Protein 1FQT (pdb70)

Sequence (218 aa):
MKFTRVCDRRDVPEGEAL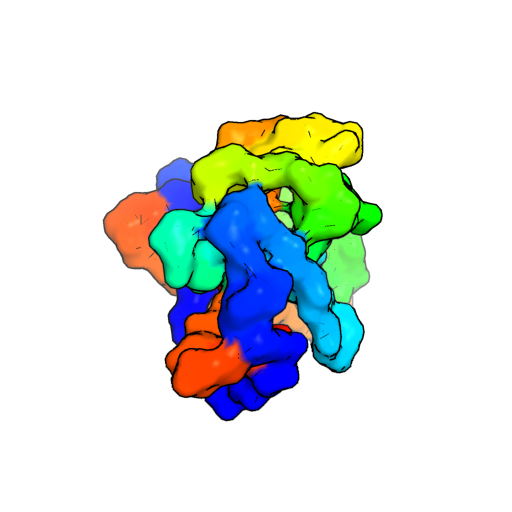KVESGGTSVAIFNVDGELFATQDRCTHGDWSLSDDGGGGYYLEGDVVECSLHMGKFCVRTGKVKSPPPCEALKIFPIRIEDNDVLVDFEAGYLAPMKFTRVCDRRDVPEGEALKVESGGGTSVAIFNVDGELFATQDRCTHGDWSLSDGGYLEGDVVECSLHMGKFCVRTGKVKSPPPCEALKIFPIRIEDNDVLVDFEAGYLAP

Organism: Paraburkholderia xenovorans (strain LB400) (NCBI:txid266265)

B-factor: mean 18.51, std 9.37, range [6.05, 59.43]

Structure (mmCIF, N/CA/C/O backbone):
data_1FQT
#
_entry.id   1FQT
#
_cell.length_a   76.400
_cell.length_b   53.100
_cell.length_c   64.700
_cell.angle_alpha   90.00
_cell.angle_beta   90.00
_cell.angle_gamma   90.00
#
_symmetry.space_group_name_H-M   'P 21 21 2'
#
loop_
_entity.id
_entity.type
_entity.pdbx_description
1 polymer 'RIESKE-TYPE FERREDOXIN OF BIPHENYL DIOXYGENASE'
2 non-polymer 'FE2/S2 (INORGANIC) CLUSTER'
3 non-polymer GLYCEROL
4 water water
#
loop_
_atom_site.group_PDB
_atom_site.id
_atom_site.type_symbol
_atom_site.label_atom_id
_atom_site.label_alt_id
_atom_site.label_comp_id
_atom_site.label_asym_id
_atom_site.label_entity_id
_atom_site.label_seq_id
_atom_site.pdbx_PDB_ins_code
_atom_site.Cartn_x
_atom_site.Cartn_y
_atom_site.Cartn_z
_atom_site.occupancy
_atom_site.B_iso_or_equiv
_atom_site.auth_seq_id
_atom_site.auth_comp_id
_atom_site.auth_asym_id
_atom_site.auth_atom_id
_atom_site.pdbx_PDB_model_num
ATOM 1 N N . MET A 1 4 ? 34.467 -18.892 23.980 1.00 45.47 1 MET A N 1
ATOM 2 C CA . MET A 1 4 ? 35.787 -19.031 23.309 1.00 45.14 1 MET A CA 1
ATOM 3 C C . MET A 1 4 ? 36.920 -18.242 23.973 1.00 43.09 1 MET A C 1
ATOM 4 O O . MET A 1 4 ? 38.066 -18.688 23.940 1.00 44.37 1 MET A O 1
ATOM 9 N N . LYS A 1 5 ? 36.626 -17.093 24.587 1.00 38.50 2 LYS A N 1
ATOM 10 C CA . LYS A 1 5 ? 37.692 -16.302 25.228 1.00 34.44 2 LYS A CA 1
ATOM 11 C C . LYS A 1 5 ? 37.392 -15.683 26.601 1.00 30.53 2 LYS A C 1
ATOM 12 O O . LYS A 1 5 ? 37.018 -14.513 26.693 1.00 27.78 2 LYS A O 1
ATOM 18 N N . PHE A 1 6 ? 37.609 -16.451 27.668 1.00 26.89 3 PHE A N 1
ATOM 19 C CA . PHE A 1 6 ? 37.340 -15.956 29.018 1.00 23.92 3 PHE A CA 1
ATOM 20 C C . PHE A 1 6 ? 38.481 -15.211 29.692 1.0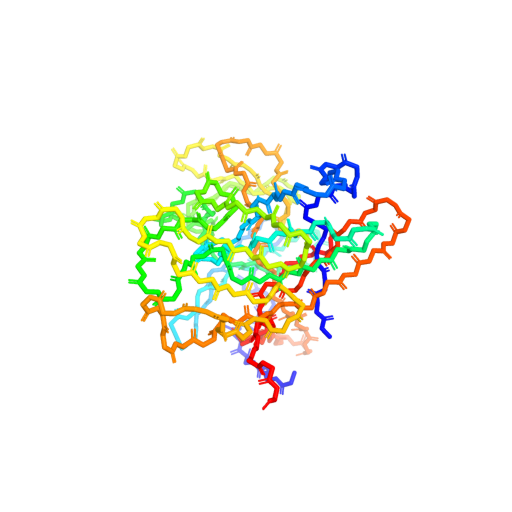0 23.27 3 PHE A C 1
ATOM 21 O O . PHE A 1 6 ? 39.640 -15.638 29.655 1.00 24.70 3 PHE A O 1
ATOM 29 N N . THR A 1 7 ? 38.121 -14.098 30.324 1.00 19.32 4 THR A N 1
ATOM 30 C CA . THR A 1 7 ? 39.049 -13.226 31.030 1.00 19.88 4 THR A CA 1
ATOM 31 C C . THR A 1 7 ? 38.751 -13.277 32.528 1.00 20.32 4 THR A C 1
ATOM 32 O O . THR A 1 7 ? 37.602 -13.133 32.949 1.00 18.06 4 THR A O 1
ATOM 36 N N . ARG A 1 8 ? 39.777 -13.488 33.346 1.00 17.91 5 ARG A N 1
ATOM 37 C CA . ARG A 1 8 ? 39.576 -13.547 34.782 1.00 18.79 5 ARG A CA 1
ATOM 38 C C . ARG A 1 8 ? 39.354 -12.107 35.251 1.00 19.29 5 ARG A C 1
ATOM 39 O O . ARG A 1 8 ? 40.211 -11.246 35.044 1.00 21.05 5 ARG A O 1
ATOM 47 N N . VAL A 1 9 ? 38.208 -11.844 35.884 1.00 18.08 6 VAL A N 1
ATOM 48 C CA . VAL A 1 9 ? 37.881 -10.490 36.311 1.00 17.34 6 VAL A CA 1
ATOM 49 C C . VAL A 1 9 ? 37.854 -10.137 37.800 1.00 16.83 6 VAL A C 1
ATOM 50 O O . VAL A 1 9 ? 38.003 -8.957 38.149 1.00 16.68 6 VAL A O 1
ATOM 54 N N . CYS A 1 10 ? 37.637 -11.121 38.670 1.00 15.44 7 CYS A N 1
ATOM 55 C CA . CYS A 1 10 ? 37.571 -10.876 40.108 1.00 14.55 7 CYS A CA 1
ATOM 56 C C . CYS A 1 10 ? 37.468 -12.195 40.848 1.00 14.72 7 CYS A C 1
ATOM 57 O O . CYS A 1 10 ? 37.476 -13.264 40.242 1.00 15.54 7 CYS A O 1
ATOM 60 N N . ASP A 1 11 ? 37.397 -12.110 42.165 1.00 13.84 8 ASP A N 1
ATOM 61 C CA . ASP A 1 11 ? 37.235 -13.290 42.994 1.00 16.76 8 ASP A CA 1
ATOM 62 C C . ASP A 1 11 ? 35.729 -13.331 43.226 1.00 17.34 8 ASP A C 1
ATOM 63 O O . ASP A 1 11 ? 35.097 -12.278 43.334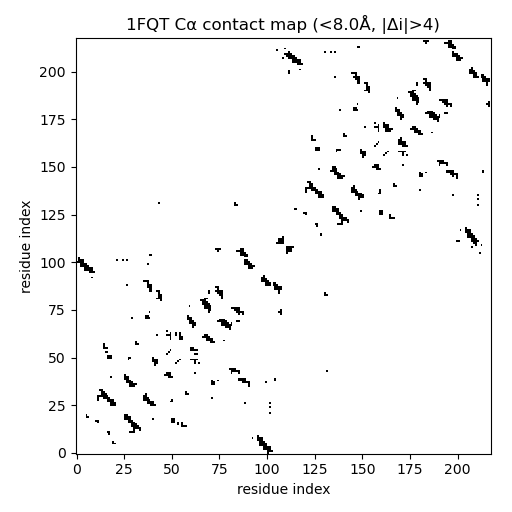 1.00 16.50 8 ASP A O 1
ATOM 68 N N . ARG A 1 12 ? 35.151 -14.524 43.286 1.00 18.17 9 ARG A N 1
ATOM 69 C CA . ARG A 1 12 ? 33.709 -14.655 43.505 1.00 20.33 9 ARG A CA 1
ATOM 70 C C . ARG A 1 12 ? 33.273 -13.959 44.804 1.00 20.39 9 ARG A C 1
ATOM 71 O O . ARG A 1 12 ? 32.155 -13.463 44.915 1.00 19.61 9 ARG A O 1
ATOM 85 N N . ARG A 1 13 ? 34.163 -13.898 45.791 1.00 16.99 10 ARG A N 1
ATOM 86 C CA . ARG A 1 13 ? 33.828 -13.261 47.054 1.00 16.01 10 ARG A CA 1
ATOM 87 C C . ARG A 1 13 ? 33.794 -11.731 46.981 1.00 16.23 10 ARG A C 1
ATOM 88 O O . ARG A 1 13 ? 33.384 -11.072 47.941 1.00 18.84 10 ARG A O 1
ATOM 96 N N . ASP A 1 14 ? 34.197 -11.183 45.836 1.00 15.71 11 ASP A N 1
ATOM 97 C CA . ASP A 1 14 ? 34.200 -9.738 45.598 1.00 17.34 11 ASP A CA 1
ATOM 98 C C . ASP A 1 14 ? 32.797 -9.213 45.264 1.00 18.99 11 ASP A C 1
ATOM 99 O O . ASP A 1 14 ? 32.587 -8.005 45.200 1.00 20.66 11 ASP A O 1
ATOM 104 N N . VAL A 1 15 ? 31.858 -10.128 45.041 1.00 18.13 12 VAL A N 1
ATOM 105 C CA . VAL A 1 15 ? 30.479 -9.767 44.720 1.00 20.03 12 VAL A CA 1
ATOM 106 C C . VAL A 1 15 ? 29.577 -10.483 45.720 1.00 21.25 12 VAL A C 1
ATOM 107 O O . VAL A 1 15 ? 29.114 -11.594 45.466 1.00 23.98 12 VAL A O 1
ATOM 111 N N . PRO A 1 16 ? 29.320 -9.853 46.874 1.00 24.09 13 PRO A N 1
ATOM 112 C CA . PRO A 1 16 ? 28.474 -10.423 47.926 1.00 26.28 13 PRO A CA 1
ATOM 113 C C . PRO A 1 16 ? 27.024 -10.522 47.471 1.00 24.95 13 PRO A C 1
ATOM 114 O O . PRO A 1 16 ? 26.595 -9.795 46.570 1.00 23.16 13 PRO A O 1
ATOM 118 N N . GLU A 1 17 ? 26.277 -11.414 48.108 1.00 24.76 14 GLU A N 1
ATOM 119 C CA . GLU A 1 17 ? 24.876 -11.619 47.775 1.00 25.01 14 GLU A CA 1
ATOM 120 C C . GLU A 1 17 ? 24.126 -10.295 47.823 1.00 23.43 14 GLU A C 1
ATOM 121 O O . GLU A 1 17 ? 24.246 -9.538 48.794 1.00 21.92 14 GLU A O 1
ATOM 127 N N . GLY A 1 18 ? 23.350 -10.016 46.775 1.00 19.46 15 GLY A N 1
ATOM 128 C CA . GLY A 1 18 ? 22.585 -8.787 46.720 1.00 18.49 15 GLY A CA 1
ATOM 129 C C . GLY A 1 18 ? 23.343 -7.564 46.237 1.00 18.34 15 GLY A C 1
ATOM 130 O O . GLY A 1 18 ? 22.786 -6.468 46.190 1.00 17.90 15 GLY A O 1
ATOM 131 N N . GLU A 1 19 ? 24.605 -7.748 45.865 1.00 16.56 16 GLU A N 1
ATOM 132 C CA . GLU A 1 19 ? 25.429 -6.641 45.400 1.00 20.19 16 GLU A CA 1
ATOM 133 C C . GLU A 1 19 ? 25.840 -6.801 43.942 1.00 16.90 16 GLU A C 1
ATOM 134 O O . GLU A 1 19 ? 25.640 -7.852 43.333 1.00 16.21 16 GLU A O 1
ATOM 140 N N . ALA A 1 20 ? 26.443 -5.746 43.405 1.00 16.16 17 ALA A N 1
ATOM 141 C CA . ALA A 1 20 ? 26.927 -5.742 42.029 1.00 16.20 17 ALA A CA 1
ATOM 142 C C . ALA A 1 20 ? 28.360 -5.241 41.980 1.00 16.28 17 ALA A C 1
ATOM 143 O O . ALA A 1 20 ? 28.817 -4.539 42.889 1.00 17.07 17 ALA A O 1
ATOM 145 N N . LEU A 1 21 ? 29.065 -5.611 40.918 1.00 13.57 18 LEU A N 1
ATOM 146 C CA . LEU A 1 21 ? 30.446 -5.186 40.726 1.00 15.26 18 LEU A CA 1
ATOM 147 C C . LEU A 1 21 ? 30.681 -4.907 39.256 1.00 15.35 18 LEU A C 1
ATOM 148 O O . LEU A 1 21 ? 30.307 -5.714 38.405 1.00 14.65 18 LEU A O 1
ATOM 153 N N . LYS A 1 22 ? 31.285 -3.765 38.944 1.00 13.62 19 LYS A N 1
ATOM 154 C CA . LYS A 1 22 ? 31.586 -3.440 37.555 1.00 13.30 19 LYS A CA 1
ATOM 155 C C . LYS A 1 22 ? 32.970 -3.978 37.195 1.00 14.97 19 LYS A C 1
ATOM 156 O O . LYS A 1 22 ? 33.925 -3.798 37.958 1.00 16.70 19 LYS A O 1
ATOM 166 N N . VAL A 1 23 ? 33.083 -4.655 36.059 1.00 11.37 20 VAL A N 1
ATOM 167 C CA . VAL A 1 23 ? 34.393 -5.136 35.600 1.00 13.63 20 VAL A CA 1
ATOM 168 C C . VAL A 1 23 ? 34.553 -4.698 34.160 1.00 15.47 20 VAL A C 1
ATOM 169 O O . VAL A 1 23 ? 33.573 -4.610 33.422 1.00 14.02 20 VAL A O 1
ATOM 173 N N . GLU A 1 24 ? 35.775 -4.388 33.737 1.00 16.67 21 GLU A N 1
ATOM 174 C CA . GLU A 1 24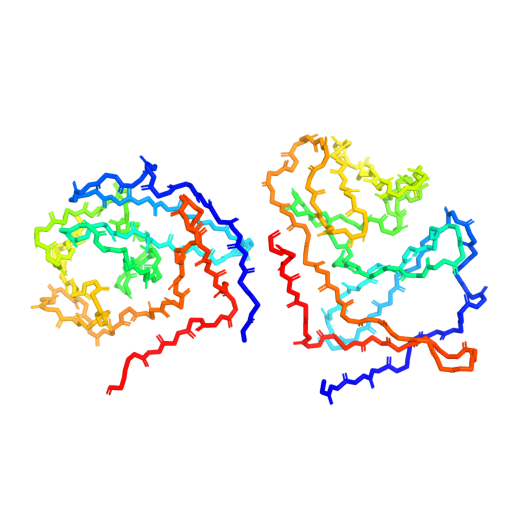 ? 35.932 -3.959 32.360 1.00 16.82 21 GLU A CA 1
ATOM 175 C C . GLU A 1 24 ? 37.192 -4.475 31.691 1.00 16.88 21 GLU A C 1
ATOM 176 O O . GLU A 1 24 ? 38.197 -4.776 32.353 1.00 18.45 21 GLU A O 1
ATOM 186 N N . SER A 1 25 ? 37.108 -4.606 30.374 1.00 16.68 22 SER A N 1
ATOM 187 C CA . SER A 1 25 ? 38.222 -5.074 29.562 1.00 16.76 22 SER A CA 1
ATOM 188 C C . SER A 1 25 ? 38.046 -4.661 28.106 1.00 19.07 22 SER A C 1
ATOM 189 O O . SER A 1 25 ? 36.972 -4.822 27.530 1.00 18.39 22 SER A O 1
ATOM 192 N N . GLY A 1 26 ? 39.112 -4.132 27.505 1.00 19.68 23 GLY A N 1
ATOM 193 C CA . GLY A 1 26 ? 39.055 -3.726 26.111 1.00 20.76 23 GLY A CA 1
ATOM 194 C C . GLY A 1 26 ? 38.016 -2.674 25.794 1.00 19.05 23 GLY A C 1
ATOM 195 O O . GLY A 1 26 ? 37.554 -2.573 24.657 1.00 23.30 23 GLY A O 1
ATOM 196 N N . GLY A 1 27 ? 37.638 -1.897 26.799 1.00 19.94 24 GLY A N 1
ATOM 197 C CA . GLY A 1 27 ? 36.639 -0.862 26.596 1.00 19.40 24 GLY A CA 1
ATOM 198 C C . GLY A 1 27 ? 35.209 -1.370 26.749 1.00 20.09 24 GLY A C 1
ATOM 199 O O . GLY A 1 27 ? 34.253 -0.647 26.476 1.00 22.22 24 GLY A O 1
ATOM 200 N N . THR A 1 28 ? 35.061 -2.620 27.172 1.00 18.39 25 THR A N 1
ATOM 201 C CA . THR A 1 28 ? 33.728 -3.194 27.370 1.00 16.67 25 THR A CA 1
ATOM 202 C C . THR A 1 28 ? 33.476 -3.280 28.869 1.00 16.08 25 THR A C 1
ATOM 203 O O . THR A 1 28 ? 34.282 -3.840 29.601 1.00 17.49 25 THR A O 1
ATOM 207 N N . SER A 1 29 ? 32.360 -2.705 29.320 1.00 13.15 26 SER A N 1
ATOM 208 C CA . SER A 1 29 ? 32.014 -2.706 30.742 1.00 11.72 26 SER A CA 1
ATOM 209 C C . SER A 1 29 ? 30.888 -3.700 31.024 1.00 10.84 26 SER A C 1
ATOM 210 O O . SER A 1 29 ? 29.874 -3.697 30.345 1.00 13.17 26 SER A O 1
ATOM 213 N N . VAL A 1 30 ? 31.099 -4.537 32.034 1.00 9.75 27 VAL A N 1
ATOM 214 C CA . VAL A 1 30 ? 30.126 -5.566 32.410 1.00 9.15 27 VAL A CA 1
ATOM 215 C C . VAL A 1 30 ? 29.772 -5.457 33.889 1.00 11.12 27 VAL A C 1
ATOM 216 O O . VAL A 1 30 ? 30.637 -5.222 34.726 1.00 11.80 27 VAL A O 1
ATOM 220 N N . ALA A 1 31 ? 28.486 -5.593 34.212 1.00 9.83 28 ALA A N 1
ATOM 221 C CA . ALA A 1 31 ? 28.045 -5.575 35.595 1.00 9.76 28 ALA A CA 1
ATOM 222 C C . ALA A 1 31 ? 27.834 -7.034 36.006 1.00 10.95 28 ALA A C 1
ATOM 223 O O . ALA A 1 31 ? 27.240 -7.817 35.256 1.00 10.79 28 ALA A O 1
ATOM 225 N N . ILE A 1 32 ? 28.370 -7.405 37.164 1.00 9.92 29 ILE A N 1
ATOM 226 C CA . ILE A 1 32 ? 28.195 -8.760 37.692 1.00 9.14 29 ILE A CA 1
ATOM 227 C C . ILE A 1 32 ? 27.327 -8.595 38.941 1.00 9.86 29 ILE A C 1
ATOM 228 O O . ILE A 1 32 ? 27.643 -7.781 39.822 1.00 10.93 29 ILE A O 1
ATOM 233 N N . PHE A 1 33 ? 26.231 -9.349 39.000 1.00 8.93 30 PHE A N 1
ATOM 234 C CA . PHE A 1 33 ? 25.285 -9.313 40.118 1.00 10.57 30 PHE A CA 1
ATOM 235 C C . PHE A 1 33 ? 25.259 -10.652 40.813 1.00 11.14 30 PHE A C 1
ATOM 236 O O . PHE A 1 33 ? 25.275 -11.687 40.151 1.00 11.50 30 PHE A O 1
ATOM 244 N N . ASN A 1 34 ? 25.202 -10.640 42.140 1.00 13.11 31 ASN A N 1
ATOM 245 C CA . ASN A 1 34 ? 25.109 -11.886 42.889 1.00 12.95 31 ASN A CA 1
ATOM 246 C C . ASN A 1 34 ? 23.653 -12.024 43.359 1.00 13.49 31 ASN A C 1
ATOM 247 O O . ASN A 1 34 ? 23.185 -11.243 44.182 1.00 12.99 31 ASN A O 1
ATOM 252 N N . VAL A 1 35 ? 22.924 -12.975 42.780 1.00 12.85 32 VAL A N 1
ATOM 253 C CA . VAL A 1 35 ? 21.544 -13.229 43.175 1.00 13.84 32 VAL A CA 1
ATOM 254 C C . VAL A 1 35 ? 21.523 -14.576 43.904 1.00 16.32 32 VAL A C 1
ATOM 255 O O . VAL A 1 35 ? 21.722 -15.622 43.301 1.00 14.47 32 VAL A O 1
ATOM 259 N N . ASP A 1 36 ? 21.313 -14.531 45.215 1.00 18.06 33 ASP A N 1
ATOM 260 C CA . ASP A 1 36 ? 21.238 -15.745 46.030 1.00 20.91 33 ASP A CA 1
ATOM 261 C C . ASP A 1 36 ? 22.405 -16.724 45.864 1.00 20.47 33 ASP A C 1
ATOM 262 O O . ASP A 1 36 ? 22.207 -17.937 45.843 1.00 21.74 33 ASP A O 1
ATOM 270 N N . GLY A 1 37 ? 23.616 -16.200 45.736 1.00 19.92 34 GLY A N 1
ATOM 271 C CA . GLY A 1 37 ? 24.779 -17.066 45.617 1.00 18.29 34 GLY A CA 1
ATOM 272 C C . GLY A 1 37 ? 25.264 -17.408 44.224 1.00 17.81 34 GLY A C 1
ATOM 273 O O . GLY A 1 37 ? 26.304 -18.050 44.070 1.00 19.01 34 GLY A O 1
ATOM 274 N N . GLU A 1 38 ? 24.511 -17.011 43.201 1.00 16.37 35 GLU A N 1
ATOM 275 C CA . GLU A 1 38 ? 24.914 -17.270 41.831 1.00 13.32 35 GLU A CA 1
ATOM 276 C C . GLU A 1 38 ? 25.177 -15.937 41.147 1.00 13.22 35 GLU A C 1
ATOM 277 O O . GLU A 1 38 ? 24.520 -14.947 41.437 1.00 12.37 35 GLU A O 1
ATOM 283 N N . LEU A 1 39 ? 26.153 -15.920 40.251 1.00 10.86 36 LEU A N 1
ATOM 284 C CA . LEU A 1 39 ? 26.524 -14.685 39.562 1.00 10.48 36 LEU A CA 1
ATOM 285 C C . LEU A 1 39 ? 25.936 -14.588 38.160 1.00 10.41 36 LEU A C 1
ATOM 286 O O . LEU A 1 39 ? 25.868 -15.581 37.416 1.00 10.20 36 LEU A O 1
ATOM 291 N N . PHE A 1 40 ? 25.544 -13.367 37.793 1.00 10.88 37 PHE A N 1
ATOM 292 C CA . PHE A 1 40 ? 24.960 -13.082 3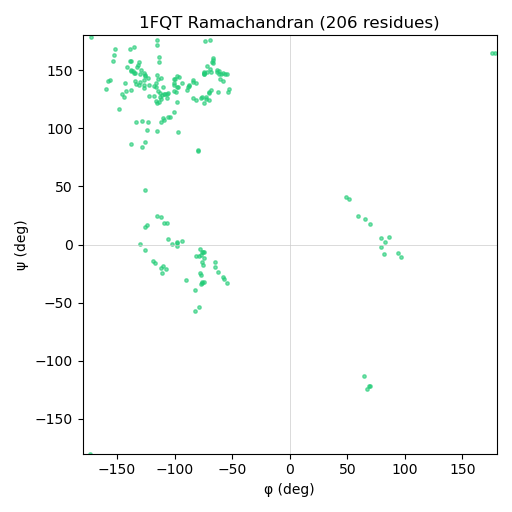6.488 1.00 10.04 37 PHE A CA 1
ATOM 293 C C . PHE A 1 40 ? 25.634 -11.843 35.912 1.00 9.90 37 PHE A C 1
ATOM 294 O O . PHE A 1 40 ? 25.883 -10.873 36.632 1.00 12.02 37 PHE A O 1
ATOM 302 N N . ALA A 1 41 ? 25.929 -11.882 34.618 1.00 9.80 38 ALA A N 1
ATOM 303 C CA . ALA A 1 41 ? 26.610 -10.763 33.983 1.00 10.41 38 ALA A CA 1
ATOM 304 C C . ALA A 1 41 ? 25.782 -10.105 32.891 1.00 9.15 38 ALA A C 1
ATOM 305 O O . ALA A 1 41 ? 25.144 -10.785 32.096 1.00 8.76 38 ALA A O 1
ATOM 307 N N . THR A 1 42 ? 25.773 -8.777 32.883 1.00 9.36 39 THR A N 1
ATOM 308 C CA . THR A 1 42 ? 25.057 -8.018 31.858 1.00 8.37 39 THR A CA 1
ATOM 309 C C . THR A 1 42 ? 25.925 -6.848 31.444 1.00 9.87 39 THR A C 1
ATOM 310 O O . THR A 1 42 ? 26.944 -6.564 32.087 1.00 9.32 39 THR A O 1
ATOM 314 N N . GLN A 1 43 ? 25.545 -6.185 30.359 1.00 9.35 40 GLN A N 1
ATOM 315 C CA . GLN A 1 43 ? 26.264 -4.974 29.979 1.00 9.47 40 GLN A CA 1
ATOM 316 C C . GLN A 1 43 ? 26.088 -4.038 31.185 1.00 9.29 40 GLN A C 1
ATOM 317 O O . GLN A 1 43 ? 25.066 -4.072 31.857 1.00 8.70 40 GLN A O 1
ATOM 323 N N . ASP A 1 44 ? 27.086 -3.212 31.482 1.00 8.73 41 ASP A N 1
ATOM 324 C CA . ASP A 1 44 ? 26.967 -2.341 32.643 1.00 11.03 41 ASP A CA 1
ATOM 325 C C . ASP A 1 44 ? 26.037 -1.161 32.456 1.00 9.66 41 ASP A C 1
ATOM 326 O O . ASP A 1 44 ? 25.397 -0.709 33.406 1.00 11.51 41 ASP A O 1
ATOM 331 N N . ARG A 1 45 ? 25.957 -0.641 31.241 1.00 9.11 42 ARG A N 1
ATOM 332 C CA . ARG A 1 45 ? 25.110 0.520 31.034 1.00 9.16 42 ARG A CA 1
ATOM 333 C C . ARG A 1 45 ? 23.646 0.222 30.796 1.00 9.57 42 ARG A C 1
ATOM 334 O O . ARG A 1 45 ? 23.290 -0.736 30.114 1.00 10.76 42 ARG A O 1
ATOM 342 N N . CYS A 1 46 ? 22.814 1.070 31.373 1.00 9.30 43 CYS A N 1
ATOM 343 C CA . CYS A 1 46 ? 21.380 0.981 31.128 1.00 7.34 43 CYS A CA 1
ATOM 344 C C . CYS A 1 46 ? 21.208 1.135 29.599 1.00 9.08 43 CYS A C 1
ATOM 345 O O . CYS A 1 46 ? 21.972 1.855 28.942 1.00 11.39 43 CYS A O 1
ATOM 348 N N . THR A 1 47 ? 20.205 0.490 29.010 1.00 8.34 44 THR A N 1
ATOM 349 C CA . THR A 1 47 ? 20.046 0.637 27.562 1.00 7.61 44 THR A CA 1
ATOM 350 C C . THR A 1 47 ? 19.418 1.979 27.199 1.00 8.49 44 THR A C 1
ATOM 351 O O . THR A 1 47 ? 19.371 2.342 26.026 1.00 11.89 44 THR A O 1
ATOM 355 N N . HIS A 1 48 ? 18.948 2.722 28.204 1.00 8.62 45 HIS A N 1
ATOM 356 C CA . HIS A 1 48 ? 18.290 4.019 27.981 1.00 10.15 45 HIS A CA 1
ATOM 357 C C . HIS A 1 48 ? 19.237 5.213 28.185 1.00 11.13 45 HIS A C 1
ATOM 358 O O . HIS A 1 48 ? 18.837 6.367 28.012 1.00 11.23 45 HIS A O 1
ATOM 365 N N . GLY A 1 49 ? 20.504 4.947 28.510 1.00 9.87 46 GLY A N 1
ATOM 366 C CA . GLY A 1 49 ? 21.431 6.053 28.705 1.00 9.83 46 GLY A CA 1
ATOM 367 C C . GLY A 1 49 ? 22.801 5.604 29.167 1.00 9.09 46 GLY A C 1
ATOM 368 O O . GLY A 1 49 ? 22.959 4.467 29.611 1.00 10.07 46 GLY A O 1
ATOM 369 N N . ASP A 1 50 ? 23.793 6.495 29.064 1.00 11.33 47 ASP A N 1
ATOM 370 C CA . ASP A 1 50 ? 25.152 6.162 29.511 1.00 12.01 47 ASP A CA 1
ATOM 371 C C . ASP A 1 50 ? 25.148 6.317 31.022 1.00 11.38 47 ASP A C 1
ATOM 372 O O . ASP A 1 50 ? 25.589 7.331 31.576 1.00 12.25 47 ASP A O 1
ATOM 377 N N . TRP A 1 51 ? 24.635 5.296 31.685 1.00 10.23 48 TRP A N 1
ATOM 378 C CA . TRP A 1 51 ? 24.492 5.321 33.129 1.00 10.41 48 TRP A CA 1
ATOM 379 C C . TRP A 1 51 ? 24.760 3.922 33.660 1.00 10.51 48 TRP A C 1
ATOM 380 O O . TRP A 1 51 ? 24.138 2.953 33.215 1.00 10.92 48 TRP A O 1
ATOM 391 N N . SER A 1 52 ? 25.667 3.812 34.627 1.00 10.40 49 SER A N 1
ATOM 392 C CA . SER A 1 52 ? 26.024 2.502 35.169 1.00 10.43 49 SER A CA 1
ATOM 393 C C . SER A 1 52 ? 24.997 1.829 36.071 1.00 11.41 49 SER A C 1
ATOM 394 O O . SER A 1 52 ? 24.545 2.417 37.054 1.00 12.36 49 SER A O 1
ATOM 397 N N . LEU A 1 53 ? 24.644 0.586 35.743 1.00 10.45 50 LEU A N 1
ATOM 398 C CA . LEU A 1 53 ? 23.691 -0.164 36.564 1.00 9.61 50 LEU A CA 1
ATOM 399 C C . LEU A 1 53 ? 24.365 -0.704 37.831 1.00 13.29 50 LEU A C 1
ATOM 400 O O . LEU A 1 53 ? 23.709 -0.938 38.847 1.00 15.66 50 LEU A O 1
ATOM 405 N N . SER A 1 54 ? 25.676 -0.915 37.777 1.00 13.14 51 SER A N 1
ATOM 406 C CA . SER A 1 54 ? 26.355 -1.439 38.955 1.00 15.58 51 SER A CA 1
ATOM 407 C C . SER A 1 54 ? 26.654 -0.307 39.951 1.00 17.85 51 SER A C 1
ATOM 408 O O . SER A 1 54 ? 26.450 -0.473 41.152 1.00 19.39 51 SER A O 1
ATOM 411 N N A ASP A 1 55 ? 27.139 0.832 39.456 0.50 17.39 52 ASP A N 1
ATOM 412 N N B ASP A 1 55 ? 27.133 0.822 39.441 0.50 18.08 52 ASP A N 1
ATOM 413 C CA A ASP A 1 55 ? 27.478 1.997 40.300 0.50 19.10 52 ASP A CA 1
ATOM 414 C CA B ASP A 1 55 ? 27.413 1.979 40.285 0.50 20.66 52 ASP A CA 1
ATOM 415 C C A ASP A 1 55 ? 26.279 2.701 40.956 0.50 19.92 52 ASP A C 1
ATOM 416 C C B ASP A 1 55 ? 26.063 2.634 40.595 0.50 20.48 52 ASP A C 1
ATOM 417 O O A ASP A 1 55 ? 26.458 3.619 41.769 0.50 15.69 52 ASP A O 1
ATOM 418 O O B ASP A 1 55 ? 25.703 2.805 41.762 0.50 23.31 52 ASP A O 1
ATOM 427 N N A GLY A 1 56 ? 25.067 2.290 40.592 0.50 19.62 53 GLY A N 1
ATOM 428 N N B GLY A 1 56 ? 25.319 2.967 39.538 0.50 17.56 53 GLY A N 1
ATOM 429 C CA A GLY A 1 56 ? 23.868 2.898 41.147 0.50 21.46 53 GLY A CA 1
ATOM 430 C CA B GLY A 1 56 ? 24.016 3.605 39.674 0.50 15.02 53 GLY A CA 1
ATOM 431 C C A GLY A 1 56 ? 23.465 2.332 42.497 0.50 22.76 53 GLY A C 1
ATOM 432 C C B GLY A 1 56 ? 22.814 2.698 39.446 0.50 13.13 53 GLY A C 1
ATOM 433 O O A GLY A 1 56 ? 22.878 3.033 43.324 0.50 23.61 53 GLY A O 1
ATOM 434 O O B GLY A 1 56 ? 21.983 2.927 38.545 0.50 6.43 53 GLY A O 1
ATOM 435 N N A GLY A 1 57 ? 23.761 1.054 42.712 0.50 23.54 54 GLY A N 1
ATOM 436 N N B GLY A 1 57 ? 22.725 1.653 40.266 0.50 12.73 54 GLY A N 1
ATOM 437 C CA A GLY A 1 57 ? 23.448 0.413 43.978 0.50 23.43 54 GLY A CA 1
ATOM 438 C CA B GLY A 1 57 ? 21.613 0.724 40.168 0.50 7.89 54 GLY A CA 1
ATOM 439 C C A GLY A 1 57 ? 22.017 -0.013 44.257 0.50 23.02 54 GLY A C 1
ATOM 440 C C B GLY A 1 57 ? 21.187 0.223 41.537 0.50 15.21 54 GLY A C 1
ATOM 441 O O A GLY A 1 57 ? 21.645 -0.155 45.425 0.50 26.05 54 GLY A O 1
ATOM 442 O O B GLY A 1 57 ? 21.999 0.169 42.458 0.50 17.88 54 GLY A O 1
ATOM 443 N N A TYR A 1 58 ? 21.213 -0.226 43.216 0.50 21.60 55 TYR A N 1
ATOM 444 N N B TYR A 1 58 ? 19.912 -0.121 41.676 0.50 16.65 55 TYR A N 1
ATOM 445 C CA A TYR A 1 58 ? 19.825 -0.649 43.398 0.50 19.41 55 TYR A CA 1
ATOM 446 C CA B TYR A 1 58 ? 19.366 -0.642 42.933 0.50 18.73 55 TYR A CA 1
ATOM 447 C C A TYR A 1 58 ? 19.509 -2.024 42.786 0.50 19.14 55 TYR A C 1
ATOM 448 C C B TYR A 1 58 ? 18.976 -2.100 42.693 0.50 17.46 55 TYR A C 1
ATOM 449 O O A TYR A 1 58 ? 19.155 -2.121 41.613 0.50 20.03 55 TYR A O 1
ATOM 450 O O B TYR A 1 58 ? 18.042 -2.369 41.938 0.50 15.79 55 TYR A O 1
ATOM 467 N N A LEU A 1 59 ? 19.635 -3.082 43.582 0.50 19.09 56 LEU A N 1
ATOM 468 N N B LEU A 1 59 ? 19.663 -3.039 43.335 0.50 18.24 56 LEU A N 1
ATOM 469 C CA . LEU A 1 59 ? 19.337 -4.447 43.131 1.00 17.29 56 LEU A CA 1
ATOM 470 C C . LEU A 1 59 ? 18.383 -5.012 44.170 1.00 18.26 56 LEU A C 1
ATOM 471 O O . LEU A 1 59 ? 18.658 -4.942 45.372 1.00 19.84 56 LEU A O 1
ATOM 476 N N . GLU A 1 60 ? 17.253 -5.542 43.709 1.00 15.50 57 GLU A N 1
ATOM 477 C CA . GLU A 1 60 ? 16.255 -6.150 44.594 1.00 16.89 57 GLU A CA 1
ATOM 478 C C . GLU A 1 60 ? 15.968 -7.534 44.020 1.00 15.83 57 GLU A C 1
ATOM 479 O O . GLU A 1 60 ? 15.290 -7.672 42.997 1.00 14.94 57 GLU A O 1
ATOM 485 N N . GLY A 1 61 ? 16.484 -8.564 44.687 1.00 16.87 58 GLY A N 1
ATOM 486 C CA . GLY A 1 61 ? 16.284 -9.902 44.177 1.00 15.69 58 GLY A CA 1
ATOM 487 C C . GLY A 1 61 ? 17.059 -9.965 42.872 1.00 12.96 58 GLY A C 1
ATOM 488 O O . GLY A 1 61 ? 18.265 -9.673 42.847 1.00 16.31 58 GLY A O 1
ATOM 489 N N . ASP A 1 62 ? 16.377 -10.320 41.783 1.00 11.65 59 ASP A N 1
ATOM 490 C CA . ASP A 1 62 ? 17.066 -10.388 40.511 1.00 12.14 59 ASP A CA 1
ATOM 491 C C . ASP A 1 62 ? 16.718 -9.243 39.576 1.00 11.72 59 ASP A C 1
ATOM 492 O O . ASP A 1 62 ? 16.980 -9.323 38.378 1.00 11.31 59 ASP A O 1
ATOM 497 N N . VAL A 1 63 ? 16.171 -8.162 40.127 1.00 11.08 60 VAL A N 1
ATOM 498 C CA . VAL A 1 63 ? 15.811 -7.007 39.313 1.00 10.03 60 VAL A CA 1
ATOM 499 C C . VAL A 1 63 ? 16.680 -5.802 39.672 1.00 11.90 60 VAL A C 1
ATOM 500 O O . VAL A 1 63 ? 16.744 -5.395 40.833 1.00 12.09 60 VAL A O 1
ATOM 504 N N . VAL A 1 64 ? 17.380 -5.249 38.684 1.00 8.97 61 VAL A N 1
ATOM 505 C CA . VAL A 1 64 ? 18.203 -4.076 38.941 1.00 8.91 61 VAL A CA 1
ATOM 506 C C . VAL A 1 64 ? 17.461 -2.838 38.463 1.00 9.26 61 VAL A C 1
ATOM 507 O O . VAL A 1 64 ? 16.808 -2.859 37.421 1.00 10.02 61 VAL A O 1
ATOM 511 N N . GLU A 1 65 ? 17.545 -1.770 39.249 1.00 8.80 62 GLU A N 1
ATOM 512 C CA . GLU A 1 65 ? 16.884 -0.516 38.895 1.00 10.26 62 GLU A CA 1
ATOM 513 C C . GLU A 1 65 ? 17.916 0.545 38.541 1.00 10.05 62 GLU A C 1
ATOM 514 O O . GLU A 1 65 ? 18.865 0.771 39.285 1.00 13.06 62 GLU A O 1
ATOM 520 N N . CYS A 1 66 ? 17.737 1.174 37.381 1.00 9.45 63 CYS A N 1
ATOM 521 C CA . CYS A 1 66 ? 18.617 2.258 36.933 1.00 7.26 63 CYS A CA 1
ATOM 522 C C . CYS A 1 66 ? 18.271 3.479 37.803 1.00 8.37 63 CYS A C 1
ATOM 523 O O . CYS A 1 66 ? 17.110 3.893 37.855 1.00 9.55 63 CYS A O 1
ATOM 526 N N . SER A 1 67 ? 19.263 4.069 38.464 1.00 8.08 64 SER A N 1
ATOM 527 C CA . SER A 1 67 ? 18.982 5.197 39.336 1.00 9.76 64 SER A CA 1
ATOM 528 C C . SER A 1 67 ? 18.769 6.536 38.628 1.00 9.26 64 SER A C 1
ATOM 529 O O . SER A 1 67 ? 18.449 7.531 39.274 1.00 11.25 64 SER A O 1
ATOM 532 N N . LEU A 1 68 ? 18.935 6.567 37.306 1.00 8.47 65 LEU A N 1
ATOM 533 C CA . LEU A 1 68 ? 18.722 7.816 36.579 1.00 7.21 65 LEU A CA 1
ATOM 534 C C . LEU A 1 68 ? 17.230 8.026 36.298 1.00 9.23 65 LEU A C 1
ATOM 535 O O . LEU A 1 68 ? 16.681 9.080 36.688 1.00 9.93 65 LEU A O 1
ATOM 540 N N . HIS A 1 69 ? 16.565 7.075 35.624 1.00 8.04 66 HIS A N 1
ATOM 541 C CA . HIS A 1 69 ? 15.120 7.237 35.385 1.00 7.03 66 HIS A CA 1
ATOM 542 C C . HIS A 1 69 ? 14.257 6.086 35.883 1.00 8.99 66 HIS A C 1
ATOM 543 O O . HIS A 1 69 ? 13.109 5.956 35.463 1.00 10.47 66 HIS A O 1
ATOM 550 N N . MET A 1 70 ? 14.814 5.250 36.752 1.00 8.07 67 MET A N 1
ATOM 551 C CA . MET A 1 70 ? 14.055 4.161 37.365 1.00 10.04 67 MET A CA 1
ATOM 552 C C . MET A 1 70 ? 13.630 2.995 36.490 1.00 9.91 67 MET A C 1
ATOM 553 O O . MET A 1 70 ? 12.721 2.232 36.860 1.00 10.62 67 MET A O 1
ATOM 561 N N . GLY A 1 71 ? 14.269 2.852 35.329 1.00 8.29 68 GLY A N 1
ATOM 562 C CA . GLY A 1 71 ? 13.973 1.693 34.504 1.00 8.88 68 GLY A CA 1
ATOM 563 C C . GLY A 1 71 ? 14.461 0.463 35.259 1.00 9.64 68 GLY A C 1
ATOM 564 O O . GLY A 1 71 ? 15.311 0.556 36.153 1.00 9.38 68 GLY A O 1
ATOM 565 N N . LYS A 1 72 ? 13.920 -0.704 34.921 1.00 9.16 69 LYS A N 1
ATOM 566 C CA . LYS A 1 72 ? 14.319 -1.924 35.608 1.00 8.54 69 LYS A CA 1
ATOM 567 C C . LYS A 1 72 ? 14.558 -3.057 34.634 1.00 9.18 69 LYS A C 1
ATOM 568 O O . LYS A 1 72 ? 13.927 -3.131 33.579 1.00 9.70 69 LYS A O 1
ATOM 574 N N . PHE A 1 73 ? 15.498 -3.930 34.982 1.00 8.32 70 PHE A N 1
ATOM 575 C CA . PHE A 1 73 ? 15.824 -5.072 34.142 1.00 8.65 70 PHE A CA 1
ATOM 576 C C . PHE A 1 73 ? 16.017 -6.316 34.987 1.00 8.88 70 PHE A C 1
ATOM 577 O O . PHE A 1 73 ? 16.482 -6.225 36.130 1.00 8.96 70 PHE A O 1
ATOM 585 N N . CYS A 1 74 ? 15.698 -7.478 34.416 1.00 7.11 71 CYS A N 1
ATOM 586 C CA . CYS A 1 74 ? 15.985 -8.750 35.095 1.00 7.53 71 CYS A CA 1
ATOM 587 C C . CYS A 1 74 ? 17.482 -9.034 34.816 1.00 9.13 71 CYS A C 1
ATOM 588 O O . CYS A 1 74 ? 17.904 -9.071 33.652 1.00 8.10 71 CYS A O 1
ATOM 591 N N . VAL A 1 75 ? 18.289 -9.228 35.861 1.00 6.90 72 VAL A N 1
ATOM 592 C CA . VAL A 1 75 ? 19.712 -9.474 35.626 1.00 7.43 72 VAL A CA 1
ATOM 593 C C . VAL A 1 75 ? 20.027 -10.882 35.109 1.00 7.03 72 VAL A C 1
ATOM 594 O O . VAL A 1 75 ? 21.103 -11.112 34.572 1.00 9.54 72 VAL A O 1
ATOM 598 N N . ARG A 1 76 ? 19.087 -11.815 35.261 1.00 9.40 73 ARG A N 1
ATOM 599 C CA . ARG A 1 76 ? 19.315 -13.164 34.766 1.00 7.93 73 ARG A CA 1
ATOM 600 C C . ARG A 1 76 ? 19.159 -13.244 33.259 1.00 8.18 73 ARG A C 1
ATOM 601 O O . ARG A 1 76 ? 19.844 -14.028 32.602 1.00 10.39 73 ARG A O 1
ATOM 615 N N . THR A 1 77 ? 18.263 -12.428 32.703 1.00 9.06 74 THR A N 1
ATOM 616 C CA . THR A 1 77 ? 17.978 -12.483 31.276 1.00 8.13 74 THR A CA 1
ATOM 617 C C . THR A 1 77 ? 18.280 -11.203 30.526 1.00 8.94 74 THR A C 1
ATOM 618 O O . THR A 1 77 ? 18.304 -11.204 29.282 1.00 9.88 74 THR A O 1
ATOM 622 N N . GLY A 1 78 ? 18.482 -10.130 31.285 1.00 8.26 75 GLY A N 1
ATOM 623 C CA . GLY A 1 78 ? 18.717 -8.817 30.710 1.00 8.92 75 GLY A CA 1
ATOM 624 C C . GLY A 1 78 ? 17.415 -8.154 30.259 1.00 8.63 75 GLY A C 1
ATOM 625 O O . GLY A 1 78 ? 17.431 -7.008 29.820 1.00 9.40 75 GLY A O 1
ATOM 626 N N . LYS A 1 79 ? 16.279 -8.837 30.404 1.00 7.87 76 LYS A N 1
ATOM 627 C CA . LYS A 1 79 ? 15.016 -8.284 29.901 1.00 8.76 76 LYS A CA 1
ATOM 628 C C . LYS A 1 79 ? 14.440 -7.116 30.681 1.00 7.43 76 LYS A C 1
ATOM 629 O O . LYS A 1 79 ? 14.626 -7.008 31.886 1.00 9.48 76 LYS A O 1
ATOM 635 N N . VAL A 1 80 ? 13.744 -6.228 29.975 1.00 7.64 77 VAL A N 1
ATOM 636 C CA . VAL A 1 80 ? 13.159 -5.058 30.618 1.00 8.05 77 VAL A CA 1
ATOM 637 C C . VAL A 1 80 ? 11.994 -5.428 31.535 1.00 9.76 77 VAL A C 1
ATOM 638 O O . VAL A 1 80 ? 11.103 -6.181 31.125 1.00 11.93 77 VAL A O 1
ATOM 642 N N . LYS A 1 81 ? 12.021 -4.913 32.764 1.00 9.59 78 LYS A N 1
ATOM 643 C CA . LYS A 1 81 ? 10.917 -5.131 33.695 1.00 12.33 78 LYS A CA 1
ATOM 644 C C . LYS A 1 81 ? 10.103 -3.845 33.887 1.00 13.09 78 LYS A C 1
ATOM 645 O O . LYS A 1 81 ? 8.954 -3.908 34.320 1.00 16.13 78 LYS A O 1
ATOM 651 N N . SER A 1 82 ? 10.689 -2.689 33.585 1.00 10.00 79 SER A N 1
ATOM 652 C CA . SER A 1 82 ? 9.960 -1.422 33.704 1.00 11.06 79 SER A CA 1
ATOM 653 C C . SER A 1 82 ? 10.580 -0.386 32.793 1.00 11.98 79 SER A C 1
ATOM 654 O O . SER A 1 82 ? 11.800 -0.337 32.644 1.00 11.38 79 SER A O 1
ATOM 658 N N . PRO A 1 83 ? 9.750 0.457 32.162 1.00 9.98 80 PRO A N 1
ATOM 659 C CA . PRO A 1 83 ? 10.253 1.509 31.285 1.00 11.13 80 PRO A CA 1
ATOM 660 C C . PRO A 1 83 ? 10.844 2.546 32.242 1.00 11.41 80 PRO A C 1
ATOM 661 O O . PRO A 1 83 ? 10.700 2.427 33.467 1.00 11.31 80 PRO A O 1
ATOM 665 N N . PRO A 1 84 ? 11.478 3.597 31.713 1.00 11.10 81 PRO A N 1
ATOM 666 C CA . PRO A 1 84 ? 11.709 4.017 30.325 1.00 10.99 81 PRO A CA 1
ATOM 667 C C . PRO A 1 84 ? 12.365 3.091 29.320 1.00 10.71 81 PRO A C 1
ATOM 668 O O . PRO A 1 84 ? 12.052 3.187 28.142 1.00 12.42 81 PRO A O 1
ATOM 672 N N . PRO A 1 85 ? 13.310 2.229 29.744 1.00 9.02 82 PRO A N 1
ATOM 673 C CA . PRO A 1 85 ? 13.921 1.357 28.737 1.00 9.87 82 PRO A CA 1
ATOM 674 C C . PRO A 1 85 ? 12.914 0.524 27.966 1.00 9.63 82 PRO A C 1
ATOM 675 O O . PRO A 1 85 ? 11.876 0.104 28.509 1.00 11.23 82 PRO A O 1
ATOM 679 N N . CYS A 1 86 ? 13.239 0.289 26.700 1.00 10.63 83 CYS A N 1
ATOM 680 C CA . CYS A 1 86 ? 12.433 -0.572 25.847 1.00 11.51 83 CYS A CA 1
ATOM 681 C C . CYS A 1 86 ? 13.319 -1.665 25.240 1.00 10.75 83 CYS A C 1
ATOM 682 O O . CYS A 1 86 ? 12.811 -2.567 24.574 1.00 13.30 83 CYS A O 1
ATOM 685 N N . GLU A 1 87 ? 14.633 -1.613 25.489 1.00 9.72 84 GLU A N 1
ATOM 686 C CA . GLU A 1 87 ? 15.563 -2.621 24.944 1.00 10.51 84 GLU A CA 1
ATOM 687 C C . GLU A 1 87 ? 16.230 -3.447 26.033 1.00 10.42 84 GLU A C 1
ATOM 688 O O . GLU A 1 87 ? 16.692 -2.897 27.039 1.00 9.15 84 GLU A O 1
ATOM 694 N N . ALA A 1 88 ? 16.288 -4.766 25.833 1.00 8.11 85 ALA A N 1
ATOM 695 C CA . ALA A 1 88 ? 16.946 -5.640 26.805 1.00 8.91 85 ALA A CA 1
ATOM 696 C C . ALA A 1 88 ? 18.466 -5.435 26.819 1.00 9.22 85 ALA A C 1
ATOM 697 O O . ALA A 1 88 ? 19.088 -5.052 25.817 1.00 9.57 85 ALA A O 1
ATOM 699 N N . LEU A 1 89 ? 19.053 -5.687 27.982 1.00 7.38 86 LEU A N 1
ATOM 700 C CA . LEU A 1 89 ? 20.496 -5.644 28.134 1.00 7.99 86 LEU A CA 1
ATOM 701 C C . LEU A 1 89 ? 21.129 -6.876 27.498 1.00 6.85 86 LEU A C 1
ATOM 702 O O . LEU A 1 89 ? 20.536 -7.969 27.489 1.00 9.00 86 LEU A O 1
ATOM 707 N N . LYS A 1 90 ? 22.340 -6.707 26.980 1.00 9.22 87 LYS A N 1
ATOM 708 C CA . LYS A 1 90 ? 23.087 -7.868 26.515 1.00 9.35 87 LYS A CA 1
ATOM 709 C C . LYS A 1 90 ? 23.561 -8.574 27.798 1.00 9.65 87 LYS A C 1
ATOM 710 O O . LYS A 1 90 ? 23.812 -7.927 28.836 1.00 9.36 87 LYS A O 1
ATOM 716 N N . ILE A 1 91 ? 23.640 -9.895 27.741 1.00 10.48 88 ILE A N 1
ATOM 717 C CA . ILE A 1 91 ? 24.144 -10.663 28.870 1.00 9.66 88 ILE A CA 1
ATOM 718 C C . ILE A 1 91 ? 25.462 -11.277 28.397 1.00 9.79 88 ILE A C 1
ATOM 719 O O . ILE A 1 91 ? 25.710 -11.395 27.190 1.00 10.43 88 ILE A O 1
ATOM 724 N N . PHE A 1 92 ? 26.326 -11.618 29.339 1.00 10.01 89 PHE A N 1
ATOM 725 C CA . PHE A 1 92 ? 27.653 -12.126 29.004 1.00 10.20 89 PHE A CA 1
ATOM 726 C C . PHE A 1 92 ? 27.956 -13.451 29.642 1.00 10.08 89 PHE A C 1
ATOM 727 O O . PHE A 1 92 ? 27.557 -13.708 30.778 1.00 10.74 89 PHE A O 1
ATOM 735 N N . PRO A 1 93 ? 28.695 -14.314 28.927 1.00 10.04 90 PRO A N 1
ATOM 736 C CA . PRO A 1 93 ? 29.038 -15.613 29.500 1.00 11.04 90 PRO A CA 1
ATOM 737 C C . PRO A 1 93 ? 29.888 -15.381 30.751 1.00 12.41 90 PRO A C 1
ATOM 738 O O . PRO A 1 93 ? 30.846 -14.590 30.737 1.00 12.61 90 PRO A O 1
ATOM 742 N N . ILE A 1 94 ? 29.528 -16.044 31.838 1.00 12.15 91 ILE A N 1
ATOM 743 C CA . ILE A 1 94 ? 30.284 -15.895 33.073 1.00 14.67 91 ILE A CA 1
ATOM 744 C C . ILE A 1 94 ? 30.448 -17.270 33.700 1.00 17.90 91 ILE A C 1
ATOM 745 O O . ILE A 1 94 ? 29.488 -18.047 33.757 1.00 17.93 91 ILE A O 1
ATOM 750 N N . ARG A 1 95 ? 31.669 -17.591 34.125 1.00 18.36 92 ARG A N 1
ATOM 751 C CA . ARG A 1 95 ? 31.938 -18.879 34.745 1.00 19.78 92 ARG A CA 1
ATOM 752 C C . ARG A 1 95 ? 32.713 -18.706 36.035 1.00 19.94 92 ARG A C 1
ATOM 753 O O . ARG A 1 95 ? 33.414 -17.710 36.212 1.00 18.68 92 ARG A O 1
ATOM 761 N N . ILE A 1 96 ? 32.569 -19.673 36.933 1.00 20.35 93 ILE A N 1
ATOM 762 C CA . ILE A 1 96 ? 33.284 -19.651 38.193 1.00 22.77 93 ILE A CA 1
ATOM 763 C C . ILE A 1 96 ? 34.176 -20.884 38.209 1.00 24.25 93 ILE A C 1
ATOM 764 O O . ILE A 1 96 ? 33.712 -21.994 37.950 1.00 24.71 93 ILE A O 1
ATOM 769 N N . GLU A 1 97 ? 35.462 -20.678 38.469 1.00 24.60 94 GLU A N 1
ATOM 770 C CA . GLU A 1 97 ? 36.424 -21.775 38.531 1.00 27.25 94 GLU A CA 1
ATOM 771 C C . GLU A 1 97 ? 37.234 -21.545 39.789 1.00 26.75 94 GLU A C 1
ATOM 772 O O . GLU A 1 97 ? 38.085 -20.649 39.845 1.00 25.50 94 GLU A O 1
ATOM 778 N N . ASP A 1 98 ? 36.944 -22.357 40.799 1.00 28.37 95 ASP A N 1
ATOM 779 C CA . ASP A 1 98 ? 37.589 -22.238 42.098 1.00 28.90 95 ASP A CA 1
ATOM 780 C C . ASP A 1 98 ? 37.016 -20.938 42.659 1.00 29.12 95 ASP A C 1
ATOM 781 O O . ASP A 1 98 ? 35.792 -20.801 42.788 1.00 27.35 95 ASP A O 1
ATOM 786 N N . ASN A 1 99 ? 37.880 -19.979 42.971 1.00 24.97 96 ASN A N 1
ATOM 787 C CA . ASN A 1 99 ? 37.413 -18.704 43.508 1.00 26.91 96 ASN A CA 1
ATOM 788 C C . ASN A 1 99 ? 37.431 -17.627 42.429 1.00 23.02 96 ASN A C 1
ATOM 789 O O . ASN A 1 99 ? 37.064 -16.480 42.688 1.00 22.99 96 ASN A O 1
ATOM 794 N N . ASP A 1 100 ? 37.845 -18.007 41.224 1.00 21.45 97 ASP A N 1
ATOM 795 C CA . ASP A 1 100 ? 37.952 -17.077 40.110 1.00 19.21 97 ASP A CA 1
ATOM 796 C C . ASP A 1 100 ? 36.679 -16.927 39.288 1.00 17.40 97 ASP A C 1
ATOM 797 O O . ASP A 1 100 ? 36.025 -17.911 38.956 1.00 18.59 97 ASP A O 1
ATOM 802 N N . VAL A 1 101 ? 36.346 -15.685 38.963 1.00 14.81 98 VAL A N 1
ATOM 803 C CA . VAL A 1 101 ? 35.190 -15.392 38.113 1.00 14.72 98 VAL A CA 1
ATOM 804 C C . VAL A 1 101 ? 35.763 -14.986 36.757 1.00 14.05 98 VAL A C 1
ATOM 805 O O . VAL A 1 101 ? 36.670 -14.145 36.680 1.00 15.20 98 VAL A O 1
ATOM 809 N N . LEU A 1 102 ? 35.271 -15.596 35.683 1.00 15.01 99 LEU A N 1
ATOM 810 C CA . LEU A 1 102 ? 35.755 -15.256 34.345 1.00 14.90 99 LEU A CA 1
ATOM 811 C C . LEU A 1 102 ? 34.590 -14.820 33.456 1.00 14.92 99 LEU A C 1
ATOM 812 O O . LEU A 1 102 ? 33.484 -15.353 33.563 1.00 16.12 99 LEU A O 1
ATOM 817 N N . VAL A 1 103 ? 34.846 -13.843 32.592 1.00 14.96 100 VAL A N 1
ATOM 818 C CA . VAL A 1 103 ? 33.822 -13.315 31.686 1.00 12.67 100 VAL A CA 1
ATOM 819 C C . VAL A 1 103 ? 34.373 -13.277 30.262 1.00 15.13 100 VAL A C 1
ATOM 820 O O . VAL A 1 103 ? 35.550 -12.946 30.053 1.00 16.26 100 VAL A O 1
ATOM 824 N N . ASP A 1 104 ? 33.552 -13.640 29.277 1.00 13.01 101 ASP A N 1
ATOM 825 C CA . ASP A 1 104 ? 33.986 -13.532 27.889 1.00 12.49 101 ASP A CA 1
ATOM 826 C C . ASP A 1 104 ? 33.405 -12.201 27.411 1.00 13.89 101 ASP A C 1
ATOM 827 O O . ASP A 1 104 ? 32.215 -12.112 27.043 1.00 13.87 101 ASP A O 1
ATOM 832 N N . PHE A 1 105 ? 34.243 -11.160 27.449 1.00 14.29 102 PHE A N 1
ATOM 833 C CA . PHE A 1 105 ? 33.854 -9.813 27.042 1.00 12.80 102 PHE A CA 1
ATOM 834 C C . PHE A 1 105 ? 33.515 -9.675 25.563 1.00 13.28 102 PHE A C 1
ATOM 835 O O . PHE A 1 105 ? 32.924 -8.682 25.166 1.00 14.19 102 PHE A O 1
ATOM 843 N N . GLU A 1 106 ? 33.889 -10.656 24.743 1.00 13.11 103 GLU A N 1
ATOM 844 C CA . GLU A 1 106 ? 33.604 -10.574 23.319 1.00 16.99 103 GLU A CA 1
ATOM 845 C C . GLU A 1 106 ? 32.358 -11.342 22.907 1.00 16.11 103 GLU A C 1
ATOM 846 O O . GLU A 1 106 ? 32.007 -11.369 21.724 1.00 18.27 103 GLU A O 1
ATOM 856 N N . ALA A 1 107 ? 31.670 -11.934 23.885 1.00 13.52 104 ALA A N 1
ATOM 857 C CA . ALA A 1 107 ? 30.503 -12.751 23.581 1.00 13.41 104 ALA A CA 1
ATOM 858 C C . ALA A 1 107 ? 29.159 -12.240 24.095 1.00 13.37 104 ALA A C 1
ATOM 859 O O . ALA A 1 107 ? 28.231 -13.034 24.264 1.00 15.62 104 ALA A O 1
ATOM 861 N N . GLY A 1 108 ? 29.037 -10.940 24.324 1.00 13.89 105 GLY A N 1
ATOM 862 C CA . GLY A 1 108 ? 27.751 -10.420 24.791 1.00 12.54 105 GLY A CA 1
ATOM 863 C C . GLY A 1 108 ? 26.654 -10.756 23.789 1.00 13.21 105 GLY A C 1
ATOM 864 O O . GLY A 1 108 ? 26.863 -10.697 22.567 1.00 13.65 105 GLY A O 1
ATOM 865 N N . TYR A 1 109 ? 25.474 -11.106 24.290 1.00 10.62 106 TYR A N 1
ATOM 866 C CA . TYR A 1 109 ? 24.353 -11.450 23.405 1.00 10.64 106 TYR A CA 1
ATOM 867 C C . TYR A 1 109 ? 23.021 -11.166 24.065 1.00 10.01 106 TYR A C 1
ATOM 868 O O . TYR A 1 109 ? 22.941 -11.004 25.283 1.00 10.83 106 TYR A O 1
ATOM 877 N N . LEU A 1 110 ? 21.966 -11.110 23.262 1.00 10.82 107 LEU A N 1
ATOM 878 C CA . LEU A 1 110 ? 20.648 -10.903 23.849 1.00 9.86 107 LEU A CA 1
ATOM 879 C C . LEU A 1 110 ? 20.017 -12.275 24.078 1.00 10.54 107 LEU A C 1
ATOM 880 O O . LEU A 1 110 ? 20.130 -13.178 23.239 1.00 11.09 107 LEU A O 1
ATOM 885 N N . ALA A 1 111 ? 19.359 -12.433 25.222 1.00 9.84 108 ALA A N 1
ATOM 886 C CA . ALA A 1 111 ? 18.647 -13.669 25.543 1.00 9.15 108 ALA A CA 1
ATOM 887 C C . ALA A 1 111 ? 17.526 -13.846 24.518 1.00 10.66 108 ALA A C 1
ATOM 888 O O . ALA A 1 111 ? 16.983 -12.859 24.003 1.00 11.03 108 ALA A O 1
ATOM 890 N N . PRO A 1 112 ? 17.158 -15.099 24.214 1.00 9.01 109 PRO A N 1
ATOM 891 C CA . PRO A 1 112 ? 16.085 -15.355 23.246 1.00 8.51 109 PRO A CA 1
ATOM 892 C C . PRO A 1 112 ? 14.818 -14.587 23.619 1.00 10.85 109 PRO A C 1
ATOM 893 O O . PRO A 1 112 ? 14.560 -14.467 24.838 1.00 11.57 109 PRO A O 1
ATOM 898 N N . MET B 1 4 ? 24.789 -19.433 16.393 1.00 29.19 1 MET B N 1
ATOM 899 C CA . MET B 1 4 ? 24.267 -18.038 16.505 1.00 26.66 1 MET B CA 1
ATOM 900 C C . MET B 1 4 ? 23.344 -17.911 17.712 1.00 24.63 1 MET B C 1
ATOM 901 O O . MET B 1 4 ? 22.847 -18.907 18.230 1.00 24.76 1 MET B O 1
ATOM 906 N N . LYS B 1 5 ? 23.120 -16.680 18.156 1.00 18.08 2 LYS B N 1
ATOM 907 C CA . LYS B 1 5 ? 22.280 -16.422 19.324 1.00 16.85 2 LYS B CA 1
ATOM 908 C C . LYS B 1 5 ? 21.064 -15.652 18.858 1.00 14.94 2 LYS B C 1
ATOM 909 O O . LYS B 1 5 ? 21.114 -14.430 18.710 1.00 15.81 2 LYS B O 1
ATOM 915 N N . PHE B 1 6 ? 19.976 -16.371 18.637 1.00 12.89 3 PHE B N 1
ATOM 916 C CA . PHE B 1 6 ? 18.745 -15.755 18.151 1.00 11.78 3 PHE B CA 1
ATOM 917 C C . PHE B 1 6 ? 17.905 -15.157 19.253 1.00 13.13 3 PHE B C 1
ATOM 918 O O . PHE B 1 6 ? 17.767 -15.744 20.327 1.00 13.88 3 PHE B O 1
ATOM 926 N N . THR B 1 7 ? 17.333 -13.986 18.986 1.00 11.69 4 THR B N 1
ATOM 927 C CA . THR B 1 7 ? 16.456 -13.362 19.960 1.00 12.38 4 THR B CA 1
ATOM 928 C C . THR B 1 7 ? 15.119 -13.043 19.295 1.00 11.50 4 THR B C 1
ATOM 929 O O . THR B 1 7 ? 15.076 -12.683 18.106 1.00 11.05 4 THR B O 1
ATOM 933 N N . ARG B 1 8 ? 14.021 -13.218 20.032 1.00 10.33 5 ARG B N 1
ATOM 934 C CA . ARG B 1 8 ? 12.693 -12.937 19.491 1.00 11.23 5 ARG B CA 1
ATOM 935 C C . ARG B 1 8 ? 12.532 -11.434 19.309 1.00 12.20 5 ARG B C 1
ATOM 936 O O . ARG B 1 8 ? 12.707 -10.656 20.260 1.00 13.62 5 ARG B O 1
ATOM 950 N N . VAL B 1 9 ? 12.200 -11.018 18.093 1.00 11.69 6 VAL B N 1
ATOM 951 C CA . VAL B 1 9 ? 12.057 -9.594 17.838 1.00 11.14 6 VAL B CA 1
ATOM 952 C C . VAL B 1 9 ? 10.644 -9.107 17.539 1.00 10.92 6 VAL B C 1
ATOM 953 O O . VAL B 1 9 ? 10.368 -7.918 17.669 1.00 12.01 6 VAL B O 1
ATOM 957 N N . CYS B 1 10 ? 9.770 -10.023 17.127 1.00 10.92 7 CYS B N 1
ATOM 958 C CA . CYS B 1 10 ? 8.383 -9.687 16.814 1.00 10.50 7 CYS B CA 1
ATOM 959 C C . CYS B 1 10 ? 7.585 -10.960 16.540 1.00 10.06 7 CYS B C 1
ATOM 960 O O . CYS B 1 10 ? 8.123 -12.064 16.593 1.00 10.27 7 CYS B O 1
ATOM 963 N N . ASP B 1 11 ? 6.296 -10.802 16.266 1.00 13.31 8 ASP B N 1
ATOM 964 C CA . ASP B 1 11 ? 5.447 -11.936 15.912 1.00 13.91 8 ASP B CA 1
ATOM 965 C C . ASP B 1 11 ? 5.391 -11.922 14.376 1.00 12.31 8 ASP B C 1
ATOM 966 O O . ASP B 1 11 ? 5.396 -10.847 13.764 1.00 14.65 8 ASP B O 1
ATOM 971 N N . ARG B 1 12 ? 5.336 -13.087 13.743 1.00 13.68 9 ARG B N 1
ATOM 972 C CA . ARG B 1 12 ? 5.317 -13.076 12.284 1.00 16.15 9 ARG B CA 1
ATOM 973 C C . ARG B 1 12 ? 4.086 -12.371 11.749 1.00 16.16 9 ARG B C 1
ATOM 974 O O . ARG B 1 12 ? 4.096 -11.846 10.634 1.00 15.85 9 ARG B O 1
ATOM 982 N N . ARG B 1 13 ? 3.027 -12.320 12.554 1.00 13.96 10 ARG B N 1
ATOM 983 C CA . ARG B 1 13 ? 1.822 -11.654 12.117 1.00 14.24 10 ARG B CA 1
ATOM 984 C C . ARG B 1 13 ? 1.956 -10.127 12.152 1.00 15.06 10 ARG B C 1
ATOM 985 O O . ARG B 1 13 ? 1.065 -9.412 11.689 1.00 16.87 10 ARG B O 1
ATOM 993 N N . ASP B 1 14 ? 3.074 -9.637 12.696 1.00 15.09 11 ASP B N 1
ATOM 994 C CA . ASP B 1 14 ? 3.351 -8.204 12.745 1.00 14.31 11 ASP B CA 1
ATOM 995 C C . ASP B 1 14 ? 3.918 -7.733 11.392 1.00 15.06 11 ASP B C 1
ATOM 996 O O . ASP B 1 14 ? 4.061 -6.525 11.161 1.00 17.63 11 ASP B O 1
ATOM 1001 N N . VAL B 1 15 ? 4.245 -8.678 10.512 1.00 14.10 12 VAL B N 1
ATOM 1002 C CA . VAL B 1 15 ? 4.809 -8.351 9.190 1.00 16.61 12 VAL B CA 1
ATOM 1003 C C . VAL B 1 15 ? 3.981 -9.080 8.133 1.00 17.77 12 VAL B C 1
ATOM 1004 O O . VAL B 1 15 ? 4.340 -10.168 7.688 1.00 19.82 12 VAL B O 1
ATOM 1008 N N . PRO B 1 16 ? 2.859 -8.492 7.727 1.00 22.24 13 PRO B N 1
ATOM 1009 C CA . PRO B 1 16 ? 1.979 -9.097 6.722 1.00 22.71 13 PRO B CA 1
ATOM 1010 C C . PRO B 1 16 ? 2.655 -9.162 5.363 1.00 22.37 13 PRO B C 1
ATOM 1011 O O . PRO B 1 16 ? 3.614 -8.427 5.112 1.00 19.57 13 PRO B O 1
ATOM 1015 N N . GLU B 1 17 ? 2.143 -10.025 4.486 1.00 21.53 14 GLU B N 1
ATOM 1016 C CA . GLU B 1 17 ? 2.721 -10.179 3.159 1.00 22.75 14 GLU B CA 1
ATOM 1017 C C . GLU B 1 17 ? 2.841 -8.829 2.470 1.00 21.44 14 GLU B C 1
ATOM 1018 O O . GLU B 1 17 ? 1.907 -8.016 2.483 1.00 23.22 14 GLU B O 1
ATOM 1024 N N . GLY B 1 18 ? 4.008 -8.591 1.883 1.00 21.57 15 GLY B N 1
ATOM 1025 C CA . GLY B 1 18 ? 4.261 -7.359 1.164 1.00 18.71 15 GLY B CA 1
ATOM 1026 C C . GLY B 1 18 ? 4.584 -6.151 2.010 1.00 19.82 15 GLY B C 1
ATOM 1027 O O . GLY B 1 18 ? 4.717 -5.044 1.492 1.00 20.38 15 GLY B O 1
ATOM 1028 N N . GLU B 1 19 ? 4.714 -6.354 3.316 1.00 19.79 16 GLU B N 1
ATOM 1029 C CA . GLU B 1 19 ? 5.012 -5.253 4.221 1.00 19.01 16 GLU B CA 1
ATOM 1030 C C . GLU B 1 19 ? 6.386 -5.433 4.872 1.00 16.59 16 GLU B C 1
ATOM 1031 O O . GLU B 1 19 ? 7.052 -6.448 4.659 1.00 13.72 16 GLU B O 1
ATOM 1037 N N . ALA B 1 20 ? 6.797 -4.437 5.654 1.00 14.91 17 ALA B N 1
ATOM 1038 C CA . ALA B 1 20 ? 8.085 -4.478 6.348 1.00 12.34 17 ALA B CA 1
ATOM 1039 C C . ALA B 1 20 ? 7.948 -3.944 7.758 1.00 13.94 17 ALA B C 1
ATOM 1040 O O . ALA B 1 20 ? 7.016 -3.209 8.079 1.00 16.59 17 ALA B O 1
ATOM 1042 N N . LEU B 1 21 ? 8.886 -4.335 8.605 1.00 10.95 18 LEU B N 1
ATOM 1043 C CA . LEU B 1 21 ? 8.893 -3.896 9.990 1.00 12.13 18 LEU B CA 1
ATOM 1044 C C . LEU B 1 21 ? 10.338 -3.687 10.432 1.00 13.38 18 LEU B C 1
ATOM 1045 O O . LEU B 1 21 ? 11.198 -4.496 10.113 1.00 13.96 18 LEU B O 1
ATOM 1050 N N . LYS B 1 22 ? 10.597 -2.617 11.178 1.00 11.52 19 LYS B N 1
ATOM 1051 C CA . LYS B 1 22 ? 11.934 -2.359 11.684 1.00 11.51 19 LYS B CA 1
ATOM 1052 C C . LYS B 1 22 ? 12.037 -2.869 13.125 1.00 11.33 19 LYS B C 1
ATOM 1053 O O . LYS B 1 22 ? 11.107 -2.673 13.925 1.00 12.50 19 LYS B O 1
ATOM 1059 N N . VAL B 1 23 ? 13.140 -3.549 13.427 1.00 10.84 20 VAL B N 1
ATOM 1060 C CA . VAL B 1 23 ? 13.417 -4.005 14.795 1.00 9.90 20 VAL B CA 1
ATOM 1061 C C . VAL B 1 23 ? 14.835 -3.528 15.086 1.00 11.21 20 VAL B C 1
ATOM 1062 O O . VAL B 1 23 ? 15.641 -3.365 14.169 1.00 11.70 20 VAL B O 1
ATOM 1066 N N . GLU B 1 24 ? 15.146 -3.250 16.343 1.00 9.78 21 GLU B N 1
ATOM 1067 C CA . GLU B 1 24 ? 16.498 -2.783 16.628 1.00 10.80 21 GLU B CA 1
ATOM 1068 C C . GLU B 1 24 ? 16.970 -3.092 18.022 1.00 10.01 21 GLU B C 1
ATOM 1069 O O . GLU B 1 24 ? 16.168 -3.349 18.915 1.00 11.63 21 GLU B O 1
ATOM 1075 N N . SER B 1 25 ? 18.290 -3.101 18.163 1.00 10.22 22 SER B N 1
ATOM 1076 C CA . SER B 1 25 ? 18.928 -3.317 19.453 1.00 11.52 22 SER B CA 1
ATOM 1077 C C . SER B 1 25 ? 20.211 -2.518 19.433 1.00 13.74 22 SER B C 1
ATOM 1078 O O . SER B 1 25 ? 21.087 -2.768 18.617 1.00 13.45 22 SER B O 1
ATOM 1081 N N . GLY B 1 26 ? 20.283 -1.533 20.320 1.00 16.45 23 GLY B N 1
ATOM 1082 C CA . GLY B 1 26 ? 21.451 -0.673 20.430 1.00 19.43 23 GLY B CA 1
ATOM 1083 C C A GLY B 1 26 ? 21.492 0.104 19.116 0.50 17.01 23 GLY B C 1
ATOM 1084 C C B GLY B 1 26 ? 22.337 -0.268 19.280 0.50 17.98 23 GLY B C 1
ATOM 1085 O O A GLY B 1 26 ? 20.472 0.590 18.651 0.50 18.69 23 GLY B O 1
ATOM 1086 O O B GLY B 1 26 ? 23.515 -0.626 19.249 0.50 17.74 23 GLY B O 1
ATOM 1087 N N A GLY B 1 27 ? 22.648 0.219 18.482 0.50 18.93 24 GLY B N 1
ATOM 1088 N N B GLY B 1 27 ? 21.795 0.516 18.358 0.50 17.97 24 GLY B N 1
ATOM 1089 C CA A GLY B 1 27 ? 22.670 0.966 17.238 0.50 19.70 24 GLY B CA 1
ATOM 1090 C CA B GLY B 1 27 ? 22.601 0.968 17.240 0.50 19.45 24 GLY B CA 1
ATOM 1091 C C . GLY B 1 27 ? 22.418 0.118 16.006 1.00 19.76 24 GLY B C 1
ATOM 1092 O O . GLY B 1 27 ? 22.648 0.574 14.890 1.00 22.04 24 GLY B O 1
ATOM 1093 N N . THR B 1 28 ? 21.975 -1.119 16.198 1.00 16.51 25 THR B N 1
ATOM 1094 C CA . THR B 1 28 ? 21.747 -2.007 15.049 1.00 15.35 25 THR B CA 1
ATOM 1095 C C . THR B 1 28 ? 20.271 -2.074 14.687 1.00 14.62 25 THR B C 1
ATOM 1096 O O . THR B 1 28 ? 19.462 -2.573 15.460 1.00 13.43 25 THR B O 1
ATOM 1100 N N . SER B 1 29 ? 19.928 -1.563 13.507 1.00 13.00 26 SER B N 1
ATOM 1101 C CA . SER B 1 29 ? 18.539 -1.570 13.053 1.00 11.00 26 SER B CA 1
ATOM 1102 C C . SER B 1 29 ? 18.425 -2.557 11.897 1.00 10.69 26 SER B C 1
ATOM 1103 O O . SER B 1 29 ? 19.254 -2.562 10.990 1.00 10.96 26 SER B O 1
ATOM 1107 N N . VAL B 1 30 ? 17.373 -3.368 11.945 1.00 9.10 27 VAL B N 1
ATOM 1108 C CA . VAL B 1 30 ? 17.118 -4.414 10.952 1.00 8.55 27 VAL B CA 1
ATOM 1109 C C . VAL B 1 30 ? 15.723 -4.284 10.362 1.00 9.20 27 VAL B C 1
ATOM 1110 O O . VAL B 1 30 ? 14.758 -4.077 11.092 1.00 11.32 27 VAL B O 1
ATOM 1114 N N . ALA B 1 31 ? 15.618 -4.390 9.040 1.00 9.84 28 ALA B N 1
ATOM 1115 C CA . ALA B 1 31 ? 14.327 -4.357 8.366 1.00 9.81 28 ALA B CA 1
ATOM 1116 C C . ALA B 1 31 ? 13.923 -5.799 8.073 1.00 9.72 28 ALA B C 1
ATOM 1117 O O . ALA B 1 31 ? 14.730 -6.586 7.557 1.00 9.66 28 ALA B O 1
ATOM 1119 N N . ILE B 1 32 ? 12.686 -6.151 8.409 1.00 9.42 29 ILE B N 1
ATOM 1120 C CA . ILE B 1 32 ? 12.174 -7.496 8.136 1.00 8.56 29 ILE B CA 1
ATOM 1121 C C . ILE B 1 32 ? 11.098 -7.323 7.073 1.00 10.79 29 ILE B C 1
ATOM 1122 O O . ILE B 1 32 ? 10.173 -6.541 7.244 1.00 11.25 29 ILE B O 1
ATOM 1127 N N . PHE B 1 33 ? 11.246 -8.046 5.962 1.00 10.59 30 PHE B N 1
ATOM 1128 C CA . PHE B 1 33 ? 10.310 -7.964 4.848 1.00 11.37 30 PHE B CA 1
ATOM 1129 C C . PHE B 1 33 ? 9.582 -9.271 4.652 1.00 11.41 30 PHE B C 1
ATOM 1130 O O . PHE B 1 33 ? 10.188 -10.333 4.777 1.00 12.01 30 PHE B O 1
ATOM 1138 N N . ASN B 1 34 ? 8.297 -9.197 4.311 1.00 11.84 31 ASN B N 1
ATOM 1139 C CA . ASN B 1 34 ? 7.534 -10.413 4.061 1.00 12.27 31 ASN B CA 1
ATOM 1140 C C . ASN B 1 34 ? 7.315 -10.547 2.555 1.00 12.85 31 ASN B C 1
ATOM 1141 O O . ASN B 1 34 ? 6.583 -9.765 1.946 1.00 15.46 31 ASN B O 1
ATOM 1146 N N . VAL B 1 35 ? 7.987 -11.521 1.957 1.00 13.46 32 VAL B N 1
ATOM 1147 C CA . VAL B 1 35 ? 7.848 -11.777 0.529 1.00 14.95 32 VAL B CA 1
ATOM 1148 C C . VAL B 1 35 ? 7.080 -13.088 0.365 1.00 15.03 32 VAL B C 1
ATOM 1149 O O . VAL B 1 35 ? 7.604 -14.170 0.617 1.00 15.88 32 VAL B O 1
ATOM 1153 N N . ASP B 1 36 ? 5.824 -12.979 -0.046 1.00 19.19 33 ASP B N 1
ATOM 1154 C CA . ASP B 1 36 ? 4.983 -14.152 -0.255 1.00 21.49 33 ASP B CA 1
ATOM 1155 C C . ASP B 1 36 ? 4.984 -15.158 0.888 1.00 21.89 33 ASP B C 1
ATOM 1156 O O . ASP B 1 36 ? 5.024 -16.367 0.666 1.00 21.48 33 ASP B O 1
ATOM 1161 N N . GLY B 1 37 ? 4.963 -14.657 2.116 1.00 21.05 34 GLY B N 1
ATOM 1162 C CA . GLY B 1 37 ? 4.911 -15.556 3.253 1.00 21.34 34 GLY B CA 1
ATOM 1163 C C . GLY B 1 37 ? 6.213 -15.911 3.935 1.00 20.89 34 GLY B C 1
ATOM 1164 O O . GLY B 1 37 ? 6.196 -16.528 5.003 1.00 20.95 34 GLY B O 1
ATOM 1165 N N . GLU B 1 38 ? 7.343 -15.562 3.329 1.00 18.38 35 GLU B N 1
ATOM 1166 C CA . GLU B 1 38 ? 8.625 -15.859 3.954 1.00 16.72 35 GLU B CA 1
ATOM 1167 C C . GLU B 1 38 ? 9.255 -14.546 4.352 1.00 15.82 35 GLU B C 1
ATOM 1168 O O . GLU B 1 38 ? 9.114 -13.544 3.650 1.00 14.24 35 GLU B O 1
ATOM 1174 N N . LEU B 1 39 ? 9.938 -14.549 5.489 1.00 12.69 36 LEU B N 1
ATOM 1175 C CA . LEU B 1 39 ? 10.542 -13.311 5.973 1.00 11.68 36 LEU B CA 1
ATOM 1176 C C . LEU B 1 39 ? 12.022 -13.226 5.675 1.00 10.96 36 LEU B C 1
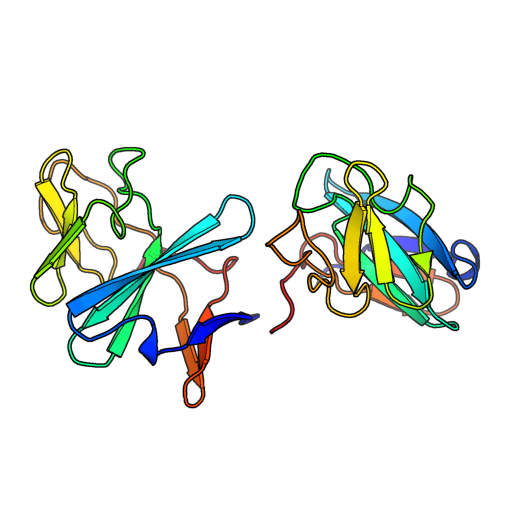ATOM 1177 O O . LEU B 1 39 ? 12.740 -14.213 5.756 1.00 12.60 36 LEU B O 1
ATOM 1182 N N . PHE B 1 40 ? 12.464 -12.021 5.338 1.00 9.86 37 PHE B N 1
ATOM 1183 C CA . PHE B 1 40 ? 13.866 -11.750 5.030 1.00 10.12 37 PHE B CA 1
ATOM 1184 C C . PHE B 1 40 ? 14.325 -10.537 5.813 1.00 10.65 37 PHE B C 1
ATOM 1185 O O . PHE B 1 40 ? 13.594 -9.552 5.913 1.00 11.09 37 PHE B O 1
ATOM 1193 N N . ALA B 1 41 ? 15.535 -10.617 6.371 1.00 9.70 38 ALA B N 1
ATOM 1194 C CA . ALA B 1 41 ? 16.091 -9.526 7.168 1.00 8.44 38 ALA B CA 1
ATOM 1195 C C . ALA B 1 41 ? 17.318 -8.876 6.540 1.00 9.77 38 ALA B C 1
ATOM 1196 O O . ALA B 1 41 ? 18.250 -9.566 6.107 1.00 10.65 38 ALA B O 1
ATOM 1198 N N . THR B 1 42 ? 17.311 -7.545 6.503 1.00 8.77 39 THR B N 1
ATOM 1199 C CA . THR B 1 42 ? 18.457 -6.792 5.996 1.00 9.61 39 THR B CA 1
ATOM 1200 C C . THR B 1 42 ? 18.721 -5.637 6.960 1.00 9.57 39 THR B C 1
ATOM 1201 O O . THR B 1 42 ? 17.932 -5.372 7.881 1.00 9.19 39 THR B O 1
ATOM 1205 N N . GLN B 1 43 ? 19.845 -4.959 6.781 1.00 8.92 40 GLN B N 1
ATOM 1206 C CA . GLN B 1 43 ? 20.066 -3.770 7.596 1.00 9.44 40 GLN B CA 1
ATOM 1207 C C . GLN B 1 43 ? 18.896 -2.826 7.215 1.00 10.17 40 GLN B C 1
ATOM 1208 O O . GLN B 1 43 ? 18.411 -2.842 6.075 1.00 10.72 40 GLN B O 1
ATOM 1214 N N . ASP B 1 44 ? 18.435 -1.993 8.148 1.00 9.10 41 ASP B N 1
ATOM 1215 C CA . ASP B 1 44 ? 17.326 -1.104 7.848 1.00 12.11 41 ASP B CA 1
ATOM 1216 C C . ASP B 1 44 ? 17.710 0.107 7.001 1.00 11.37 41 ASP B C 1
ATOM 1217 O O . ASP B 1 44 ? 16.904 0.587 6.195 1.00 13.37 41 ASP B O 1
ATOM 1222 N N . ARG B 1 45 ? 18.924 0.609 7.188 1.00 12.15 42 ARG B N 1
ATOM 1223 C CA . ARG B 1 45 ? 19.366 1.783 6.439 1.00 15.15 42 ARG B CA 1
ATOM 1224 C C . ARG B 1 45 ? 19.873 1.522 5.040 1.00 13.10 42 ARG B C 1
ATOM 1225 O O . ARG B 1 45 ? 20.611 0.576 4.782 1.00 14.27 42 ARG B O 1
ATOM 1233 N N . CYS B 1 46 ? 19.483 2.399 4.129 1.00 11.96 43 CYS B N 1
ATOM 1234 C CA . CYS B 1 46 ? 19.953 2.308 2.762 1.00 10.99 43 CYS B CA 1
ATOM 1235 C C . CYS B 1 46 ? 21.472 2.467 2.851 1.00 10.74 43 CYS B C 1
ATOM 1236 O O . CYS B 1 46 ? 21.980 3.184 3.717 1.00 13.04 43 CYS B O 1
ATOM 1239 N N . THR B 1 47 ? 22.215 1.799 1.983 1.00 12.24 44 THR B N 1
ATOM 1240 C CA . THR B 1 47 ? 23.665 1.938 2.060 1.00 11.75 44 THR B CA 1
ATOM 1241 C C . THR B 1 47 ? 24.122 3.284 1.511 1.00 11.76 44 THR B C 1
ATOM 1242 O O . THR B 1 47 ? 25.256 3.689 1.732 1.00 14.69 44 THR B O 1
ATOM 1246 N N . HIS B 1 48 ? 23.215 3.999 0.848 1.00 12.25 45 HIS B N 1
ATOM 1247 C CA . HIS B 1 48 ? 23.552 5.283 0.238 1.00 12.00 45 HIS B CA 1
ATOM 1248 C C . HIS B 1 48 ? 23.179 6.506 1.088 1.00 13.36 45 HIS B C 1
ATOM 1249 O O . HIS B 1 48 ? 23.461 7.641 0.710 1.00 13.01 45 HIS B O 1
ATOM 1256 N N . GLY B 1 49 ? 22.585 6.280 2.255 1.00 11.77 46 GLY B N 1
ATOM 1257 C CA . GLY B 1 49 ? 22.207 7.397 3.110 1.00 13.24 46 GLY B CA 1
ATOM 1258 C C . GLY B 1 49 ? 21.501 6.969 4.382 1.00 15.09 46 GLY B C 1
ATOM 1259 O O . GLY B 1 49 ? 21.047 5.840 4.492 1.00 14.64 46 GLY B O 1
ATOM 1260 N N . ASP B 1 50 ? 21.398 7.880 5.349 1.00 14.50 47 ASP B N 1
ATOM 1261 C CA . ASP B 1 50 ? 20.726 7.553 6.601 1.00 14.18 47 ASP B CA 1
ATOM 1262 C C . ASP B 1 50 ? 19.241 7.676 6.317 1.00 13.84 47 ASP B C 1
ATOM 1263 O O . ASP B 1 50 ? 18.619 8.689 6.609 1.00 15.16 47 ASP B O 1
ATOM 1268 N N . TRP B 1 51 ? 18.678 6.625 5.729 1.00 13.78 48 TRP B N 1
ATOM 1269 C CA . TRP B 1 51 ? 17.272 6.607 5.337 1.00 11.77 48 TRP B CA 1
ATOM 1270 C C . TRP B 1 51 ? 16.772 5.186 5.532 1.00 14.15 48 TRP B C 1
ATOM 1271 O O . TRP B 1 51 ? 17.390 4.238 5.048 1.00 14.63 48 TRP B O 1
ATOM 1282 N N . SER B 1 52 ? 15.652 5.043 6.234 1.00 12.33 49 SER B N 1
ATOM 1283 C CA . SER B 1 52 ? 15.088 3.734 6.537 1.00 12.93 49 SER B CA 1
ATOM 1284 C C . SER B 1 52 ? 14.377 3.058 5.378 1.00 13.11 49 SER B C 1
ATOM 1285 O O . SER B 1 52 ? 13.491 3.646 4.759 1.00 14.72 49 SER B O 1
ATOM 1288 N N . LEU B 1 53 ? 14.764 1.817 5.081 1.00 12.06 50 LEU B N 1
ATOM 1289 C CA . LEU B 1 53 ? 14.102 1.083 3.998 1.00 12.40 50 LEU B CA 1
ATOM 1290 C C . LEU B 1 53 ? 12.742 0.527 4.453 1.00 13.48 50 LEU B C 1
ATOM 1291 O O . LEU B 1 53 ? 11.856 0.282 3.632 1.00 17.93 50 LEU B O 1
ATOM 1296 N N . SER B 1 54 ? 12.559 0.314 5.750 1.00 13.98 51 SER B N 1
ATOM 1297 C CA . SER B 1 54 ? 11.280 -0.205 6.231 1.00 17.10 51 SER B CA 1
ATOM 1298 C C . SER B 1 54 ? 10.258 0.923 6.376 1.00 20.12 51 SER B C 1
ATOM 1299 O O . SER B 1 54 ? 9.082 0.742 6.074 1.00 21.71 51 SER B O 1
ATOM 1302 N N . ASP B 1 55 ? 10.713 2.082 6.843 1.00 22.39 52 ASP B N 1
ATOM 1303 C CA . ASP B 1 55 ? 9.838 3.239 7.038 1.00 26.44 52 ASP B CA 1
ATOM 1304 C C . ASP B 1 55 ? 9.776 4.107 5.778 1.00 27.98 52 ASP B C 1
ATOM 1305 O O . ASP B 1 55 ? 8.757 4.751 5.505 1.00 30.09 52 ASP B O 1
ATOM 1310 N N . GLY B 1 56 ? 10.876 4.120 5.023 1.00 26.41 53 GLY B N 1
ATOM 1311 C CA . GLY B 1 56 ? 10.960 4.903 3.800 1.00 24.96 53 GLY B CA 1
ATOM 1312 C C . GLY B 1 56 ? 11.371 4.051 2.610 1.00 24.86 53 GLY B C 1
ATOM 1313 O O . GLY B 1 56 ? 12.274 4.407 1.848 1.00 21.95 53 GLY B O 1
ATOM 1314 N N . GLY B 1 57 ? 10.717 2.900 2.469 1.00 25.13 54 GLY B N 1
ATOM 1315 C CA . GLY B 1 57 ? 11.007 2.004 1.363 1.00 21.48 54 GLY B CA 1
ATOM 1316 C C . GLY B 1 57 ? 9.707 1.451 0.801 1.00 24.73 54 GLY B C 1
ATOM 1317 O O . GLY B 1 57 ? 8.714 1.324 1.519 1.00 25.14 54 GLY B O 1
ATOM 1318 N N . TYR B 1 58 ? 9.704 1.145 -0.489 1.00 24.81 55 TYR B N 1
ATOM 1319 C CA . TYR B 1 58 ? 8.525 0.580 -1.137 1.00 24.81 55 TYR B CA 1
ATOM 1320 C C . TYR B 1 58 ? 8.925 -0.822 -1.577 1.00 21.23 55 TYR B C 1
ATOM 1321 O O . TYR B 1 58 ? 9.867 -0.974 -2.344 1.00 21.40 55 TYR B O 1
ATOM 1330 N N . LEU B 1 59 ? 8.214 -1.840 -1.106 1.00 20.30 56 LEU B N 1
ATOM 1331 C CA . LEU B 1 59 ? 8.541 -3.220 -1.467 1.00 15.67 56 LEU B CA 1
ATOM 1332 C C . LEU B 1 59 ? 7.659 -3.714 -2.608 1.00 17.11 56 LEU B C 1
ATOM 1333 O O . LEU B 1 59 ? 6.433 -3.682 -2.504 1.00 19.43 56 LEU B O 1
ATOM 1338 N N . GLU B 1 60 ? 8.289 -4.140 -3.700 1.00 17.66 57 GLU B N 1
ATOM 1339 C CA . GLU B 1 60 ? 7.574 -4.682 -4.858 1.00 19.46 57 GLU B CA 1
ATOM 1340 C C . GLU B 1 60 ? 8.163 -6.077 -5.058 1.00 17.30 57 GLU B C 1
ATOM 1341 O O . GLU B 1 60 ? 9.289 -6.222 -5.537 1.00 18.82 57 GLU B O 1
ATOM 1347 N N . GLY B 1 61 ? 7.405 -7.102 -4.684 1.00 17.74 58 GLY B N 1
ATOM 1348 C CA . GLY B 1 61 ? 7.918 -8.459 -4.797 1.00 16.96 58 GLY B CA 1
ATOM 1349 C C . GLY B 1 61 ? 9.023 -8.579 -3.762 1.00 16.40 58 GLY B C 1
ATOM 1350 O O . GLY B 1 61 ? 8.780 -8.352 -2.571 1.00 17.11 58 GLY B O 1
ATOM 1351 N N . ASP B 1 62 ? 10.231 -8.912 -4.212 1.00 14.09 59 ASP B N 1
ATOM 1352 C CA . ASP B 1 62 ? 11.374 -9.030 -3.316 1.00 14.13 59 ASP B CA 1
ATOM 1353 C C . ASP B 1 62 ? 12.390 -7.903 -3.497 1.00 13.55 59 ASP B C 1
ATOM 1354 O O . ASP B 1 62 ? 13.533 -8.019 -3.074 1.00 13.56 59 ASP B O 1
ATOM 1359 N N . VAL B 1 63 ? 11.964 -6.801 -4.114 1.00 12.58 60 VAL B N 1
ATOM 1360 C CA . VAL B 1 63 ? 12.855 -5.662 -4.312 1.00 11.47 60 VAL B CA 1
ATOM 1361 C C . VAL B 1 63 ? 12.350 -4.451 -3.542 1.00 11.20 60 VAL B C 1
ATOM 1362 O O . VAL B 1 63 ? 11.200 -4.034 -3.730 1.00 13.81 60 VAL B O 1
ATOM 1366 N N . VAL B 1 64 ? 13.192 -3.889 -2.671 1.00 10.98 61 VAL B N 1
ATOM 1367 C CA . VAL B 1 64 ? 12.805 -2.708 -1.912 1.00 12.72 61 VAL B CA 1
ATOM 1368 C C . VAL B 1 64 ? 13.428 -1.469 -2.562 1.00 11.66 61 VAL B C 1
ATOM 1369 O O . VAL B 1 64 ? 14.588 -1.481 -2.982 1.00 12.00 61 VAL B O 1
ATOM 1373 N N . GLU B 1 65 ? 12.630 -0.409 -2.664 1.00 13.05 62 GLU B N 1
ATOM 1374 C CA . GLU B 1 65 ? 13.099 0.845 -3.254 1.00 12.77 62 GLU B CA 1
ATOM 1375 C C . GLU B 1 65 ? 13.253 1.880 -2.156 1.00 13.14 62 GLU B C 1
ATOM 1376 O O . GLU B 1 65 ? 12.344 2.081 -1.355 1.00 16.89 62 GLU B O 1
ATOM 1382 N N . CYS B 1 66 ? 14.409 2.526 -2.121 1.00 11.69 63 CYS B N 1
ATOM 1383 C CA . CYS B 1 66 ? 14.667 3.575 -1.145 1.00 13.40 63 CYS B CA 1
ATOM 1384 C C . CYS B 1 66 ? 13.909 4.795 -1.664 1.00 13.58 63 CYS B C 1
ATOM 1385 O O . CYS B 1 66 ? 14.131 5.211 -2.791 1.00 12.92 63 CYS B O 1
ATOM 1388 N N . SER B 1 67 ? 13.051 5.383 -0.840 1.00 13.31 64 SER B N 1
ATOM 1389 C CA . SER B 1 67 ? 12.259 6.510 -1.314 1.00 13.54 64 SER B CA 1
ATOM 1390 C C . SER B 1 67 ? 12.998 7.836 -1.415 1.00 12.51 64 SER B C 1
ATOM 1391 O O . SER B 1 67 ? 12.428 8.805 -1.920 1.00 14.46 64 SER B O 1
ATOM 1394 N N . LEU B 1 68 ? 14.240 7.896 -0.946 1.00 11.50 65 LEU B N 1
ATOM 1395 C CA . LEU B 1 68 ? 14.996 9.144 -1.034 1.00 11.53 65 LEU B CA 1
ATOM 1396 C C . LEU B 1 68 ? 15.566 9.362 -2.437 1.00 12.83 65 LEU B C 1
ATOM 1397 O O . LEU B 1 68 ? 15.338 10.422 -3.029 1.00 12.61 65 LEU B O 1
ATOM 1402 N N . HIS B 1 69 ? 16.306 8.392 -2.976 1.00 11.36 66 HIS B N 1
ATOM 1403 C CA . HIS B 1 69 ? 16.838 8.562 -4.340 1.00 11.48 66 HIS B CA 1
ATOM 1404 C C . HIS B 1 69 ? 16.473 7.420 -5.278 1.00 12.50 66 HIS B C 1
ATOM 1405 O O . HIS B 1 69 ? 17.074 7.281 -6.334 1.00 14.65 66 HIS B O 1
ATOM 1412 N N . MET B 1 70 ? 15.508 6.607 -4.868 1.00 14.15 67 MET B N 1
ATOM 1413 C CA . MET B 1 70 ? 15.006 5.491 -5.668 1.00 12.92 67 MET B CA 1
ATOM 1414 C C . MET B 1 70 ? 15.974 4.338 -5.952 1.00 13.59 67 MET B C 1
ATOM 1415 O O . MET B 1 70 ? 15.790 3.592 -6.915 1.00 15.21 67 MET B O 1
ATOM 1423 N N . GLY B 1 71 ? 17.003 4.202 -5.116 1.00 11.76 68 GLY B N 1
ATOM 1424 C CA . GLY B 1 71 ? 17.925 3.082 -5.255 1.00 11.72 68 GLY B CA 1
ATOM 1425 C C . GLY B 1 71 ? 17.113 1.838 -4.928 1.00 12.44 68 GLY B C 1
ATOM 1426 O O . GLY B 1 71 ? 16.105 1.931 -4.244 1.00 13.68 68 GLY B O 1
ATOM 1427 N N . LYS B 1 72 ? 17.524 0.674 -5.418 1.00 11.69 69 LYS B N 1
ATOM 1428 C CA . LYS B 1 72 ? 16.761 -0.550 -5.130 1.00 13.50 69 LYS B CA 1
ATOM 1429 C C . LYS B 1 72 ? 17.684 -1.687 -4.729 1.00 10.00 69 LYS B C 1
ATOM 1430 O O . LYS B 1 72 ? 18.820 -1.771 -5.193 1.00 12.29 69 LYS B O 1
ATOM 1436 N N . PHE B 1 73 ? 17.187 -2.561 -3.853 1.00 11.06 70 PHE B N 1
ATOM 1437 C CA . PHE B 1 73 ? 17.953 -3.717 -3.373 1.00 9.60 70 PHE B CA 1
ATOM 1438 C C . PHE B 1 73 ? 17.057 -4.950 -3.358 1.00 11.09 70 PHE B C 1
ATOM 1439 O O . PHE B 1 73 ? 15.857 -4.838 -3.159 1.00 10.53 70 PHE B O 1
ATOM 1447 N N . CYS B 1 74 ? 17.649 -6.124 -3.564 1.00 11.01 71 CYS B N 1
ATOM 1448 C CA . CYS B 1 74 ? 16.897 -7.375 -3.471 1.00 10.75 71 CYS B CA 1
ATOM 1449 C C . CYS B 1 74 ? 16.919 -7.697 -1.969 1.00 9.92 71 CYS B C 1
ATOM 1450 O O . CYS B 1 74 ? 17.991 -7.752 -1.375 1.00 12.43 71 CYS B O 1
ATOM 1453 N N . VAL B 1 75 ? 15.751 -7.911 -1.355 1.00 9.33 72 VAL B N 1
ATOM 1454 C CA . VAL B 1 75 ? 15.748 -8.178 0.083 1.00 10.51 72 VAL B CA 1
ATOM 1455 C C . VAL B 1 75 ? 16.201 -9.588 0.455 1.00 10.84 72 VAL B C 1
ATOM 1456 O O . VAL B 1 75 ? 16.516 -9.854 1.607 1.00 10.74 72 VAL B O 1
ATOM 1460 N N . ARG B 1 76 ? 16.240 -10.497 -0.515 1.00 10.63 73 ARG B N 1
ATOM 1461 C CA . ARG B 1 76 ? 16.692 -11.859 -0.224 1.00 10.83 73 ARG B CA 1
ATOM 1462 C C . ARG B 1 76 ? 18.220 -11.910 -0.115 1.00 13.47 73 ARG B C 1
ATOM 1463 O O . ARG B 1 76 ? 18.771 -12.660 0.692 1.00 12.61 73 ARG B O 1
ATOM 1471 N N . THR B 1 77 ? 18.911 -11.094 -0.907 1.00 10.46 74 THR B N 1
ATOM 1472 C CA . THR B 1 77 ? 20.376 -11.126 -0.919 1.00 11.84 74 THR B CA 1
ATOM 1473 C C . THR B 1 77 ? 21.052 -9.849 -0.461 1.00 11.22 74 THR B C 1
ATOM 1474 O O . THR B 1 77 ? 22.253 -9.842 -0.179 1.00 13.16 74 THR B O 1
ATOM 1478 N N . GLY B 1 78 ? 20.281 -8.773 -0.415 1.00 9.81 75 GLY B N 1
ATOM 1479 C CA . GLY B 1 78 ? 20.831 -7.479 -0.056 1.00 9.92 75 GLY B CA 1
ATOM 1480 C C . GLY B 1 78 ? 21.503 -6.791 -1.239 1.00 12.59 75 GLY B C 1
ATOM 1481 O O . GLY B 1 78 ? 21.869 -5.614 -1.139 1.00 12.86 75 GLY B O 1
ATOM 1482 N N . LYS B 1 79 ? 21.653 -7.491 -2.360 1.00 12.49 76 LYS B N 1
ATOM 1483 C CA . LYS B 1 79 ? 22.351 -6.914 -3.516 1.00 12.75 76 LYS B CA 1
ATOM 1484 C C . LYS B 1 79 ? 21.639 -5.762 -4.207 1.00 12.01 76 LYS B C 1
ATOM 1485 O O . LYS B 1 79 ? 20.414 -5.701 -4.249 1.00 11.05 76 LYS B O 1
ATOM 1494 N N . VAL B 1 80 ? 22.437 -4.845 -4.759 1.00 11.30 77 VAL B N 1
ATOM 1495 C CA . VAL B 1 80 ? 21.896 -3.676 -5.441 1.00 12.25 77 VAL B CA 1
ATOM 1496 C C . VAL B 1 80 ? 21.216 -4.036 -6.748 1.00 12.30 77 VAL B C 1
ATOM 1497 O O . VAL B 1 80 ? 21.774 -4.786 -7.567 1.00 15.21 77 VAL B O 1
ATOM 1501 N N . LYS B 1 81 ? 20.004 -3.521 -6.938 1.00 12.44 78 LYS B N 1
ATOM 1502 C CA . LYS B 1 81 ? 19.262 -3.746 -8.168 1.00 14.24 78 LYS B CA 1
ATOM 1503 C C . LYS B 1 81 ? 19.167 -2.459 -8.987 1.00 14.89 78 LYS B C 1
ATOM 1504 O O . LYS B 1 81 ? 18.866 -2.505 -10.192 1.00 17.16 78 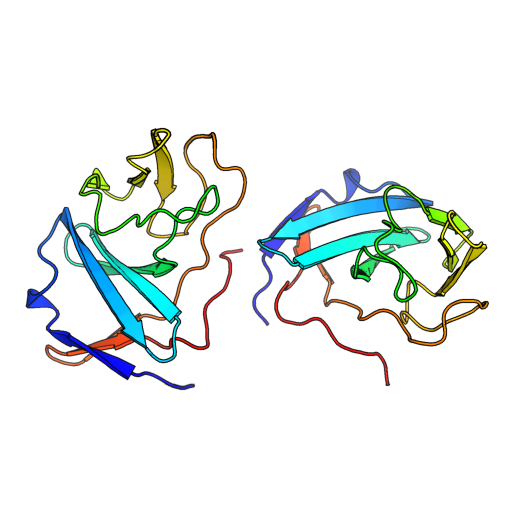LYS B O 1
ATOM 1510 N N . SER B 1 82 ? 19.396 -1.316 -8.333 1.00 14.02 79 SER B N 1
ATOM 1511 C CA . SER B 1 82 ? 19.392 -0.028 -9.034 1.00 14.37 79 SER B CA 1
ATOM 1512 C C . SER B 1 82 ? 20.178 1.029 -8.281 1.00 14.94 79 SER B C 1
ATOM 1513 O O . SER B 1 82 ? 20.126 1.089 -7.050 1.00 13.32 79 SER B O 1
ATOM 1517 N N . PRO B 1 83 ? 20.936 1.871 -9.003 1.00 15.32 80 PRO B N 1
ATOM 1518 C CA . PRO B 1 83 ? 21.708 2.930 -8.348 1.00 16.56 80 PRO B CA 1
ATOM 1519 C C . PRO B 1 83 ? 20.673 3.918 -7.818 1.00 13.58 80 PRO B C 1
ATOM 1520 O O . PRO B 1 83 ? 19.480 3.833 -8.168 1.00 15.29 80 PRO B O 1
ATOM 1524 N N . PRO B 1 84 ? 21.118 4.953 -7.091 1.00 14.30 81 PRO B N 1
ATOM 1525 C CA . PRO B 1 84 ? 22.473 5.325 -6.651 1.00 13.96 81 PRO B CA 1
ATOM 1526 C C . PRO B 1 84 ? 23.344 4.400 -5.812 1.00 11.19 81 PRO B C 1
ATOM 1527 O O . PRO B 1 84 ? 24.568 4.493 -5.859 1.00 14.11 81 PRO B O 1
ATOM 1531 N N . PRO B 1 85 ? 22.738 3.512 -5.002 1.00 11.62 82 PRO B N 1
ATOM 1532 C CA . PRO B 1 85 ? 23.586 2.639 -4.187 1.00 12.53 82 PRO B CA 1
ATOM 1533 C C . PRO B 1 85 ? 24.601 1.849 -4.981 1.00 12.92 82 PRO B C 1
ATOM 1534 O O . PRO B 1 85 ? 24.328 1.435 -6.114 1.00 16.02 82 PRO B O 1
ATOM 1538 N N . CYS B 1 86 ? 25.756 1.627 -4.367 1.00 14.28 83 CYS B N 1
ATOM 1539 C CA . CYS B 1 86 ? 26.827 0.840 -4.978 1.00 17.51 83 CYS B CA 1
ATOM 1540 C C . CYS B 1 86 ? 27.338 -0.238 -4.019 1.00 19.73 83 CYS B C 1
ATOM 1541 O O . CYS B 1 86 ? 28.254 -0.996 -4.353 1.00 23.02 83 CYS B O 1
ATOM 1544 N N . GLU B 1 87 ? 26.753 -0.301 -2.826 1.00 16.15 84 GLU B N 1
ATOM 1545 C CA . GLU B 1 87 ? 27.133 -1.287 -1.818 1.00 14.70 84 GLU B CA 1
ATOM 1546 C C . GLU B 1 87 ? 25.891 -2.087 -1.453 1.00 14.24 84 GLU B C 1
ATOM 1547 O O . GLU B 1 87 ? 24.804 -1.533 -1.293 1.00 13.23 84 GLU B O 1
ATOM 1557 N N . ALA B 1 88 ? 26.060 -3.394 -1.330 1.00 13.21 85 ALA B N 1
ATOM 1558 C CA . ALA B 1 88 ? 24.952 -4.267 -0.950 1.00 11.15 85 ALA B CA 1
ATOM 1559 C C . ALA B 1 88 ? 24.598 -4.070 0.522 1.00 11.40 85 ALA B C 1
ATOM 1560 O O . ALA B 1 88 ? 25.424 -3.682 1.348 1.00 11.48 85 ALA B O 1
ATOM 1562 N N . LEU B 1 89 ? 23.349 -4.345 0.846 1.00 11.24 86 LEU B N 1
ATOM 1563 C CA . LEU B 1 89 ? 22.915 -4.286 2.234 1.00 11.18 86 LEU B CA 1
ATOM 1564 C C . LEU B 1 89 ? 23.466 -5.516 2.953 1.00 11.23 86 LEU B C 1
ATOM 1565 O O . LEU B 1 89 ? 23.568 -6.594 2.355 1.00 12.59 86 LEU B O 1
ATOM 1570 N N . LYS B 1 90 ? 23.789 -5.372 4.233 1.00 11.07 87 LYS B N 1
ATOM 1571 C CA . LYS B 1 90 ? 24.161 -6.549 5.004 1.00 12.00 87 LYS B CA 1
ATOM 1572 C C . LYS B 1 90 ? 22.822 -7.246 5.232 1.00 11.03 87 LYS B C 1
ATOM 1573 O O . LYS B 1 90 ? 21.771 -6.591 5.307 1.00 11.66 87 LYS B O 1
ATOM 1579 N N . ILE B 1 91 ? 22.841 -8.571 5.298 1.00 11.10 88 ILE B N 1
ATOM 1580 C CA . ILE B 1 91 ? 21.627 -9.316 5.587 1.00 9.91 88 ILE B CA 1
ATOM 1581 C C . ILE B 1 91 ? 21.824 -9.979 6.947 1.00 10.57 88 ILE B C 1
ATOM 1582 O O . ILE B 1 91 ? 22.954 -10.081 7.438 1.00 11.32 88 ILE B O 1
ATOM 1587 N N . PHE B 1 92 ? 20.726 -10.387 7.579 1.00 10.44 89 PHE B N 1
ATOM 1588 C CA . PHE B 1 92 ? 20.810 -10.971 8.920 1.00 11.34 89 PHE B CA 1
ATOM 1589 C C . PHE B 1 92 ? 20.132 -12.320 8.994 1.00 9.93 89 PHE B C 1
ATOM 1590 O O . PHE B 1 92 ? 19.143 -12.570 8.308 1.00 11.35 89 PHE B O 1
ATOM 1598 N N . PRO B 1 93 ? 20.651 -13.214 9.843 1.00 11.35 90 PRO B N 1
ATOM 1599 C CA . PRO B 1 93 ? 20.034 -14.532 9.973 1.00 11.94 90 PRO B CA 1
ATOM 1600 C C . PRO B 1 93 ? 18.670 -14.348 10.627 1.00 10.80 90 PRO B C 1
ATOM 1601 O O . PRO B 1 93 ? 18.551 -13.638 11.629 1.00 11.45 90 PRO B O 1
ATOM 1605 N N . ILE B 1 94 ? 17.646 -14.982 10.066 1.00 11.47 91 ILE B N 1
ATOM 1606 C CA . ILE B 1 94 ? 16.305 -14.869 10.635 1.00 12.26 91 ILE B CA 1
ATOM 1607 C C . ILE B 1 94 ? 15.661 -16.244 10.698 1.00 13.33 91 ILE B C 1
ATOM 1608 O O . ILE B 1 94 ? 15.825 -17.066 9.788 1.00 15.20 91 ILE B O 1
ATOM 1613 N N . ARG B 1 95 ? 14.932 -16.495 11.782 1.00 12.88 92 ARG B N 1
ATOM 1614 C CA . ARG B 1 95 ? 14.260 -17.772 11.987 1.00 15.60 92 ARG B CA 1
ATOM 1615 C C . ARG B 1 95 ? 12.824 -17.558 12.410 1.00 15.32 92 ARG B C 1
ATOM 1616 O O . ARG B 1 95 ? 12.478 -16.532 13.007 1.00 12.67 92 ARG B O 1
ATOM 1624 N N . ILE B 1 96 ? 11.980 -18.532 12.098 1.00 14.95 93 ILE B N 1
ATOM 1625 C CA . ILE B 1 96 ? 10.596 -18.459 12.528 1.00 16.00 93 ILE B CA 1
ATOM 1626 C C . ILE B 1 96 ? 10.346 -19.716 13.352 1.00 18.32 93 ILE B C 1
ATOM 1627 O O . ILE B 1 96 ? 10.680 -20.824 12.924 1.00 19.72 93 ILE B O 1
ATOM 1632 N N . GLU B 1 97 ? 9.829 -19.531 14.563 1.00 17.17 94 GLU B N 1
ATOM 1633 C CA . GLU B 1 97 ? 9.515 -20.663 15.445 1.00 21.04 94 GLU B CA 1
ATOM 1634 C C . GLU B 1 97 ? 8.046 -20.462 15.769 1.00 20.49 94 GLU B C 1
ATOM 1635 O O . GLU B 1 97 ? 7.711 -19.673 16.655 1.00 18.71 94 GLU B O 1
ATOM 1641 N N . ASP B 1 98 ? 7.186 -21.177 15.050 1.00 23.06 95 ASP B N 1
ATOM 1642 C CA . ASP B 1 98 ? 5.744 -21.033 15.210 1.00 25.27 95 ASP B CA 1
ATOM 1643 C C . ASP B 1 98 ? 5.411 -19.611 14.770 1.00 22.25 95 ASP B C 1
ATOM 1644 O O . ASP B 1 98 ? 5.564 -19.285 13.591 1.00 24.32 95 ASP B O 1
ATOM 1649 N N . ASN B 1 99 ? 4.967 -18.754 15.686 1.00 20.96 96 ASN B N 1
ATOM 1650 C CA . ASN B 1 99 ? 4.673 -17.386 15.283 1.00 19.21 96 ASN B CA 1
ATOM 1651 C C . ASN B 1 99 ? 5.704 -16.373 15.752 1.00 16.24 96 ASN B C 1
ATOM 1652 O O . ASN B 1 99 ? 5.527 -15.177 15.548 1.00 16.44 96 ASN B O 1
ATOM 1657 N N . ASP B 1 100 ? 6.774 -16.859 16.370 1.00 14.98 97 ASP B N 1
ATOM 1658 C CA . ASP B 1 100 ? 7.865 -15.989 16.825 1.00 14.39 97 ASP B CA 1
ATOM 1659 C C . ASP B 1 100 ? 8.880 -15.786 15.699 1.00 13.35 97 ASP B C 1
ATOM 1660 O O . ASP B 1 100 ? 9.242 -16.733 15.018 1.00 13.10 97 ASP B O 1
ATOM 1665 N N . VAL B 1 101 ? 9.346 -14.551 15.531 1.00 11.61 98 VAL B N 1
ATOM 1666 C CA . VAL B 1 101 ? 10.377 -14.238 14.538 1.00 10.17 98 VAL B CA 1
ATOM 1667 C C . VAL B 1 101 ? 11.634 -13.926 15.342 1.00 11.09 98 VAL B C 1
ATOM 1668 O O . VAL B 1 101 ? 11.567 -13.118 16.266 1.00 10.96 98 VAL B O 1
ATOM 1672 N N . LEU B 1 102 ? 12.763 -14.556 15.002 1.00 9.90 99 LEU B N 1
ATOM 1673 C CA . LEU B 1 102 ? 14.017 -14.326 15.723 1.00 10.70 99 LEU B CA 1
ATOM 1674 C C . LEU B 1 102 ? 15.143 -13.918 14.781 1.00 11.04 99 LEU B C 1
ATOM 1675 O O . LEU B 1 102 ? 15.191 -14.356 13.635 1.00 11.43 99 LEU B O 1
ATOM 1680 N N . VAL B 1 103 ? 16.024 -13.052 15.272 1.00 9.53 100 VAL B N 1
ATOM 1681 C CA . VAL B 1 103 ? 17.180 -12.599 14.502 1.00 8.96 100 VAL B CA 1
ATOM 1682 C C . VAL B 1 103 ? 18.383 -12.578 15.427 1.00 10.65 100 VAL B C 1
ATOM 1683 O O . VAL B 1 103 ? 18.224 -12.564 16.648 1.00 12.70 100 VAL B O 1
ATOM 1689 N N . ASP B 1 104 ? 19.581 -12.641 14.860 1.00 10.48 101 ASP B N 1
ATOM 1690 C CA . ASP B 1 104 ? 20.795 -12.512 15.669 1.00 10.08 101 ASP B CA 1
ATOM 1691 C C . ASP B 1 104 ? 21.361 -11.173 15.207 1.00 11.76 101 ASP B C 1
ATOM 1692 O O . ASP B 1 104 ? 21.906 -11.070 14.106 1.00 13.24 101 ASP B O 1
ATOM 1697 N N . PHE B 1 105 ? 21.222 -10.143 16.041 1.00 10.84 102 PHE B N 1
ATOM 1698 C CA . PHE B 1 105 ? 21.690 -8.802 15.684 1.00 10.58 102 PHE B CA 1
ATOM 1699 C C . PHE B 1 105 ? 23.199 -8.660 15.515 1.00 11.32 102 PHE B C 1
ATOM 1700 O O . PHE B 1 105 ? 23.659 -7.694 14.913 1.00 12.39 102 PHE B O 1
ATOM 1708 N N . GLU B 1 106 ? 23.960 -9.600 16.066 1.00 12.71 103 GLU B N 1
ATOM 1709 C CA . GLU B 1 106 ? 25.411 -9.538 15.967 1.00 14.41 103 GLU B CA 1
ATOM 1710 C C . GLU B 1 106 ? 25.943 -10.332 14.791 1.00 13.82 103 GLU B C 1
ATOM 1711 O O . GLU B 1 106 ? 27.162 -10.381 14.576 1.00 15.89 103 GLU B O 1
ATOM 1717 N N . ALA B 1 107 ? 25.046 -10.916 13.996 1.00 11.62 104 ALA B N 1
ATOM 1718 C CA . ALA B 1 107 ? 25.487 -11.763 12.883 1.00 12.91 104 ALA B CA 1
ATOM 1719 C C . ALA B 1 107 ? 25.234 -11.253 11.459 1.00 13.28 104 ALA B C 1
ATOM 1720 O O . ALA B 1 107 ? 25.178 -12.047 10.516 1.00 13.44 104 ALA B O 1
ATOM 1722 N N . GLY B 1 108 ? 25.090 -9.940 11.304 1.00 13.89 105 GLY B N 1
ATOM 1723 C CA . GLY B 1 108 ? 24.877 -9.373 9.977 1.00 11.82 105 GLY B CA 1
ATOM 1724 C C . GLY B 1 108 ? 26.063 -9.695 9.085 1.00 12.80 105 GLY B C 1
ATOM 1725 O O . GLY B 1 108 ? 27.212 -9.679 9.538 1.00 13.95 105 GLY B O 1
ATOM 1726 N N . TYR B 1 109 ? 25.794 -9.977 7.821 1.00 10.00 106 TYR B N 1
ATOM 1727 C CA . TYR B 1 109 ? 26.867 -10.329 6.894 1.00 10.95 106 TYR B CA 1
ATOM 1728 C C . TYR B 1 109 ? 26.515 -9.943 5.474 1.00 11.88 106 TYR B C 1
ATOM 1729 O O . TYR B 1 109 ? 25.376 -9.607 5.174 1.00 12.79 106 TYR B O 1
ATOM 1738 N N . LEU B 1 110 ? 27.507 -9.986 4.588 1.00 12.58 107 LEU B N 1
ATOM 1739 C CA . LEU B 1 110 ? 27.256 -9.688 3.189 1.00 12.99 107 LEU B CA 1
ATOM 1740 C C . LEU B 1 110 ? 27.093 -11.007 2.441 1.00 13.01 107 LEU B C 1
ATOM 1741 O O . LEU B 1 110 ? 27.865 -11.952 2.649 1.00 14.46 107 LEU B O 1
ATOM 1746 N N . ALA B 1 111 ? 26.089 -11.086 1.582 1.00 13.06 108 ALA B N 1
ATOM 1747 C CA . ALA B 1 111 ? 25.881 -12.302 0.797 1.00 12.14 108 ALA B CA 1
ATOM 1748 C C . ALA B 1 111 ? 27.100 -12.483 -0.101 1.00 14.05 108 ALA B C 1
ATOM 1749 O O . ALA B 1 111 ? 27.712 -11.503 -0.529 1.00 13.81 108 ALA B O 1
ATOM 1751 N N . PRO B 1 112 ? 27.468 -13.737 -0.399 1.00 13.12 109 PRO B N 1
ATOM 1752 C CA . PRO B 1 112 ? 28.623 -13.990 -1.270 1.00 15.16 109 PRO B CA 1
ATOM 1753 C C . PRO B 1 112 ? 28.394 -13.340 -2.643 1.00 17.16 109 PRO B C 1
ATOM 1754 O O . PRO B 1 112 ? 29.387 -12.963 -3.313 1.00 17.93 109 PRO B O 1
#

CATH classification: 2.102.10.10

Secondary structure (DSSP, 8-state):
---EEEEEGGGS-TT-EEEEEETTEEEEEEEETTEEEEEESB-TTSS-BSSTT--EETTEEE-TTT--EEETTT--EEESS--SPPPB--EEEETTEEEE-TT--B---/---EEEEEGGGS-TT-EEEEEETTEEEEEEEETTEEEEEESB-TTSS-BTTTSEEEETTEEEETTT--EEETTT--EEESS--SPPPEE-EEEETTEEEE-TT--B---

Foldseek 3Di:
DDKDWWDFLVVADAQAWDWTDDPPFIWIWHHAPNDIWIWGQADPVDRAGQRVQWGGDRQKIFGNPPGWIARRRQQHTPGDPDPDGTFTWDWDQDPRIIITDRVDTHHHD/DDKDFFDFQVVADAQAWDWGDDDPFIWIWHHAPHDIWIWGQADPVDRAGQRVQWGGDRQKIFRNPPRWIARRRQQHTPGDPDDDGTFTWDWDQDPGTIITDRVGTGHHD

Nearest PDB structures (foldseek):
  1fqt-assembly1_B  TM=1.001E+00  e=1.989E-19  Paraburkholderia xenovorans LB400
  2yvj-assembly1_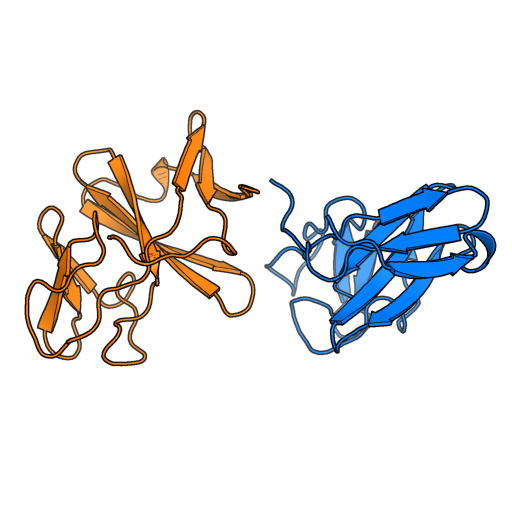B  TM=9.868E-01  e=1.740E-13  Pseudomonas sp.
  4emj-assembly1_B  TM=9.757E-01  e=8.782E-13  Pseudomonas putida
  5bok-assembly1_A  TM=9.665E-01  e=7.400E-10  Diaphorobacter sp. DS2
  2qpz-assembly1_A  TM=9.708E-01  e=2.335E-09  Pseudomonas putida

Radius of gyration: 19.87 Å; Cα contacts (8 Å, |Δi|>4): 568; chains: 2; bounding box: 38×31×57 Å

InterPro domains:
  IPR017941 Rieske [2Fe-2S] iron-sulphur domain [PF00355] (4-90)
  IPR017941 Rieske [2Fe-2S] iron-sulphur domain [PS51296] (4-100)
  IPR036922 Rieske [2Fe-2S] iron-sulphur domain superfamily [G3DSA:2.102.10.10] (1-109)
  IPR036922 Rieske [2Fe-2S] iron-sulphur domain superfamily [SSF50022] (1-103)

Solvent-accessible surface area: 11409 Å² total; per-residue (Å²): 226,134,82,55,125,31,7,25,92,152,76,1,73,121,41,94,32,57,81,13,112,42,89,67,45,12,0,0,0,0,14,7,117,51,108,17,40,4,0,40,2,108,7,40,85,29,123,97,24,3,13,112,22,68,124,30,148,51,43,36,0,42,3,36,73,81,99,1,74,0,10,1,100,46,0,69,46,125,33,101,60,5,117,39,31,0,60,19,15,28,30,120,79,104,130,57,49,0,27,0,5,20,138,35,16,52,23,12,82,138,111,38,12,131,35,24,37,66,164,77,1,73,100,28,96,32,55,76,15,88,19,56,82,44,12,0,0,0,1,7,4,117,32,108,14,42,4,0,38,3,106,8,38,82,28,120,90,26,1,19,107,13,20,140,37,139,43,43,38,0,38,2,34,74,76,115,1,78,0,10,1,99,46,0,79,48,127,33,97,59,6,119,111,32,0,104,17,17,14,31,106,60,97,139,56,56,0,18,0,11,16,109,25,28,101,106,18,170